Protein AF-A0AA41PUB3-F1 (afdb_monomer_lite)

Foldseek 3Di:
DFQQDAQDPVPQFAAFDEGEDAPVNLCDRQAVHPDPPDDDDDDPPPDPPLRPQLVLQSLLVLVLVLLLCLLLFFFFKKWWAAPSRGNDSHGQHTEMETEDEQVSLQPHALLSLQLVLLSQDQVSSVVLVHRYNYHYAYAQHDDPDPPDPVSVVDVNNVLRVVVVVVVSVVRQFDDDPDDPDDDGHGGYIYMYGPPDTSLVSVVPDDPPCVLCVSDPHDDDDDDDDDDDDDPCVVVVSVVVSNVSSVSSSVSSVVSPVPDPGPPDRDSHSVVSSVVSVVVSCVVVVNDDDDDPDPPPPPDDD

Structure (mmCIF, N/CA/C/O backbone):
data_AF-A0AA41PUB3-F1
#
_entry.id   AF-A0AA41PUB3-F1
#
loop_
_atom_site.group_PDB
_atom_site.id
_atom_site.type_symbol
_atom_site.label_atom_id
_atom_site.label_alt_id
_atom_site.label_comp_id
_atom_site.label_asym_id
_atom_site.label_entity_id
_atom_site.label_seq_id
_atom_site.pdbx_PDB_ins_code
_atom_site.Cartn_x
_atom_site.Cartn_y
_atom_site.Cartn_z
_atom_site.occupancy
_atom_site.B_iso_or_equiv
_atom_site.auth_seq_id
_atom_site.auth_comp_id
_atom_site.auth_asym_id
_atom_site.auth_atom_id
_atom_site.pdbx_PDB_model_num
ATOM 1 N N . MET A 1 1 ? -12.515 -3.316 -20.432 1.00 47.97 1 MET A N 1
ATOM 2 C CA . MET A 1 1 ? -11.191 -3.945 -20.596 1.00 47.97 1 MET A CA 1
ATOM 3 C C . MET A 1 1 ? -10.171 -2.840 -20.450 1.00 47.97 1 MET A C 1
ATOM 5 O O . MET A 1 1 ? -10.192 -1.921 -21.263 1.00 47.97 1 MET A O 1
ATOM 9 N N . THR A 1 2 ? -9.389 -2.858 -19.375 1.00 54.78 2 THR A N 1
ATOM 10 C CA . THR A 1 2 ? -8.371 -1.835 -19.118 1.00 54.78 2 THR A CA 1
ATOM 11 C C . THR A 1 2 ? -7.028 -2.459 -19.448 1.00 54.78 2 THR A C 1
ATOM 13 O O . THR A 1 2 ? -6.542 -3.293 -18.707 1.00 54.78 2 THR A O 1
ATOM 16 N N . HIS A 1 3 ? -6.443 -2.104 -20.588 1.00 80.25 3 HIS A N 1
ATOM 17 C CA . HIS A 1 3 ? -5.160 -2.670 -20.987 1.00 80.25 3 HIS A CA 1
ATOM 18 C C . HIS A 1 3 ? -4.041 -1.955 -20.221 1.00 80.25 3 HIS A C 1
ATOM 20 O O . HIS A 1 3 ? -3.730 -0.800 -20.515 1.00 80.25 3 HIS A O 1
ATOM 26 N N . LEU A 1 4 ? -3.443 -2.631 -19.239 1.00 88.31 4 LEU A N 1
ATOM 27 C CA . LEU A 1 4 ? -2.197 -2.196 -18.607 1.00 88.31 4 LEU A CA 1
ATOM 28 C C . LEU A 1 4 ? -1.132 -2.005 -19.710 1.00 88.31 4 LEU A C 1
ATOM 30 O O . LEU A 1 4 ? -0.923 -2.936 -20.493 1.00 88.31 4 LEU A O 1
ATOM 34 N N . PRO A 1 5 ? -0.521 -0.816 -19.879 1.00 89.56 5 PRO A N 1
ATOM 35 C CA . PRO A 1 5 ? 0.447 -0.614 -20.949 1.00 89.56 5 PRO A CA 1
ATOM 36 C C . PRO A 1 5 ? 1.725 -1.408 -20.685 1.00 89.56 5 PRO A C 1
ATOM 38 O O . PRO A 1 5 ? 2.120 -1.616 -19.538 1.00 89.56 5 PRO A O 1
ATOM 41 N N . TRP A 1 6 ? 2.391 -1.807 -21.765 1.00 87.44 6 TRP A N 1
ATOM 42 C CA . TRP A 1 6 ? 3.731 -2.370 -21.678 1.00 87.44 6 TRP A CA 1
ATOM 43 C C . TRP A 1 6 ? 4.732 -1.294 -21.235 1.00 87.44 6 TRP A C 1
ATOM 45 O O . TRP A 1 6 ? 4.563 -0.124 -21.605 1.00 87.44 6 TRP A O 1
ATOM 55 N N . PRO A 1 7 ? 5.771 -1.660 -20.462 1.00 88.25 7 PRO A N 1
ATOM 56 C CA . PRO A 1 7 ? 6.899 -0.772 -20.226 1.00 88.25 7 PRO A CA 1
ATOM 57 C C . PRO A 1 7 ? 7.502 -0.305 -21.552 1.00 88.25 7 PRO A C 1
ATOM 59 O O . PRO A 1 7 ? 7.624 -1.082 -22.499 1.00 88.25 7 PRO A O 1
ATOM 62 N N . ASP A 1 8 ? 7.867 0.971 -21.617 1.00 86.31 8 ASP A N 1
ATOM 63 C CA . ASP A 1 8 ? 8.547 1.546 -22.771 1.00 86.31 8 ASP A CA 1
ATOM 64 C C . ASP A 1 8 ? 9.873 0.800 -23.020 1.00 86.31 8 ASP A C 1
ATOM 66 O O . ASP A 1 8 ? 10.644 0.625 -22.077 1.00 86.31 8 ASP A O 1
ATOM 70 N N . PRO A 1 9 ? 10.158 0.337 -24.249 1.00 84.50 9 PRO A N 1
ATOM 71 C CA . PRO A 1 9 ? 11.314 -0.519 -24.512 1.00 84.50 9 PRO A CA 1
ATOM 72 C C . PRO A 1 9 ? 12.661 0.194 -24.332 1.00 84.50 9 PRO A C 1
ATOM 74 O O . PRO A 1 9 ? 13.662 -0.472 -24.087 1.00 84.50 9 PRO A O 1
ATOM 77 N N . GLU A 1 10 ? 12.710 1.527 -24.442 1.00 84.94 10 GLU A N 1
ATOM 78 C CA . GLU A 1 10 ? 13.954 2.290 -24.279 1.00 84.94 10 GLU A CA 1
ATOM 79 C C . GLU A 1 10 ? 14.271 2.561 -22.806 1.00 84.94 10 GLU A C 1
ATOM 81 O O . GLU A 1 10 ? 15.400 2.377 -22.351 1.00 84.94 10 GLU A O 1
ATOM 86 N N . SER A 1 11 ? 13.277 3.012 -22.045 1.00 84.94 11 SER A N 1
ATOM 87 C CA . SER A 1 11 ? 13.438 3.379 -20.636 1.00 84.94 11 SER A CA 1
ATOM 88 C C . SER A 1 11 ? 13.173 2.225 -19.669 1.00 84.94 11 SER A C 1
ATOM 90 O O . SER A 1 11 ? 13.591 2.286 -18.512 1.00 84.94 11 SER A O 1
ATOM 92 N N . GLY A 1 12 ? 12.452 1.193 -20.106 1.00 88.06 12 GLY A N 1
ATOM 93 C CA . GLY A 1 12 ? 11.932 0.121 -19.262 1.00 88.06 12 GLY A CA 1
ATOM 94 C C . GLY A 1 12 ? 10.852 0.587 -18.282 1.00 88.06 12 GLY A C 1
ATOM 95 O O . GLY A 1 12 ? 10.524 -0.147 -17.353 1.00 88.06 12 GLY A O 1
ATOM 96 N N . LEU A 1 13 ? 10.314 1.802 -18.418 1.00 90.94 13 LEU A N 1
ATOM 97 C CA . LEU A 1 13 ? 9.362 2.384 -17.469 1.00 90.94 13 LEU A CA 1
ATOM 98 C C . LEU A 1 13 ? 7.945 2.387 -18.038 1.00 90.94 13 LEU A C 1
ATOM 100 O O . LEU A 1 13 ? 7.734 2.560 -19.235 1.00 90.94 13 LEU A O 1
ATOM 104 N N . LEU A 1 14 ? 6.946 2.275 -17.163 1.00 92.75 14 LEU A N 1
ATOM 105 C CA . LEU A 1 14 ? 5.570 2.576 -17.548 1.00 92.75 14 LEU A CA 1
ATOM 106 C C . LEU A 1 14 ? 5.431 4.061 -17.935 1.00 92.75 14 LEU A C 1
ATOM 108 O O . LEU A 1 14 ? 6.028 4.915 -17.262 1.00 92.75 14 LEU A O 1
ATOM 112 N N . PRO A 1 15 ? 4.587 4.401 -18.932 1.00 92.88 15 PRO A N 1
ATOM 113 C CA . PRO A 1 15 ? 4.241 5.787 -19.230 1.00 92.88 15 PRO A CA 1
ATOM 114 C C . PRO A 1 15 ? 3.732 6.517 -17.977 1.00 92.88 15 PRO A C 1
ATOM 116 O O . PRO A 1 15 ? 3.023 5.895 -17.179 1.00 92.88 15 PRO A O 1
ATOM 119 N N . PRO A 1 16 ? 4.040 7.814 -17.783 1.00 93.38 16 PRO A N 1
ATOM 120 C CA . PRO A 1 16 ? 3.597 8.560 -16.608 1.00 93.38 16 PRO A CA 1
ATOM 121 C C . PRO A 1 16 ? 2.090 8.450 -16.363 1.00 93.38 16 PRO A C 1
ATOM 123 O O . PRO A 1 16 ? 1.287 8.664 -17.271 1.00 93.38 16 PRO A O 1
ATOM 126 N N . GLY A 1 17 ? 1.713 8.150 -15.120 1.00 93.94 17 GLY A N 1
ATOM 127 C CA . GLY A 1 17 ? 0.318 8.044 -14.701 1.00 93.94 17 GLY A CA 1
ATOM 128 C C . GLY A 1 17 ? 0.037 6.837 -13.812 1.00 93.94 17 GLY A C 1
ATOM 129 O O . GLY A 1 17 ? 0.915 6.037 -13.497 1.00 93.94 17 GLY A O 1
ATOM 130 N N . ARG A 1 18 ? -1.221 6.718 -13.397 1.00 95.75 18 ARG A N 1
ATOM 131 C CA . ARG A 1 18 ? -1.717 5.586 -12.619 1.00 95.75 18 ARG A CA 1
ATOM 132 C C . ARG A 1 18 ? -2.500 4.655 -13.535 1.00 95.75 18 ARG A C 1
ATOM 134 O O . ARG A 1 18 ? -3.536 5.055 -14.063 1.00 95.75 18 ARG A O 1
ATOM 141 N N . HIS A 1 19 ? -2.026 3.425 -13.696 1.00 95.69 19 HIS A N 1
ATOM 142 C CA . HIS A 1 19 ? -2.621 2.449 -14.607 1.00 95.69 19 HIS A CA 1
ATOM 143 C C . HIS A 1 19 ? -3.460 1.448 -13.827 1.00 95.69 19 HIS A C 1
ATOM 145 O O . HIS A 1 19 ? -2.923 0.667 -13.049 1.00 95.69 19 HIS A O 1
ATOM 151 N N . THR A 1 20 ? -4.781 1.480 -14.002 1.00 95.06 20 THR A N 1
ATOM 152 C CA . THR A 1 20 ? -5.649 0.478 -13.377 1.00 95.06 20 THR A CA 1
ATOM 153 C C . THR A 1 20 ? -5.458 -0.883 -14.049 1.00 95.06 20 THR A C 1
ATOM 155 O O . THR A 1 20 ? -5.491 -0.957 -15.274 1.00 95.06 20 THR A O 1
ATOM 158 N N . ALA A 1 21 ? -5.328 -1.947 -13.260 1.00 93.00 21 ALA A N 1
ATOM 159 C CA . ALA A 1 21 ? -5.261 -3.326 -13.738 1.00 93.00 21 ALA A CA 1
ATOM 160 C C . ALA A 1 21 ? -5.932 -4.294 -12.750 1.00 93.00 21 ALA A C 1
ATOM 162 O O . ALA A 1 21 ? -6.125 -3.978 -11.576 1.00 93.00 21 ALA A O 1
ATOM 163 N N . SER A 1 22 ? -6.275 -5.485 -13.218 1.00 90.31 22 SER A N 1
ATOM 164 C CA . SER A 1 22 ? -6.569 -6.647 -12.377 1.00 90.31 22 SER A CA 1
ATOM 165 C C . SER A 1 22 ? -5.280 -7.350 -11.929 1.00 90.31 22 SER A C 1
ATOM 167 O O . SER A 1 22 ? -4.208 -7.141 -12.501 1.00 90.31 22 SER A O 1
ATOM 169 N N . LEU A 1 23 ? -5.383 -8.237 -10.930 1.00 90.38 23 LEU A N 1
ATOM 170 C CA . LEU A 1 23 ? -4.275 -9.122 -10.539 1.00 90.38 23 LEU A CA 1
ATOM 171 C C . LEU A 1 23 ? -3.785 -9.973 -11.719 1.00 90.38 23 LEU A C 1
ATOM 173 O O . LEU A 1 23 ? -2.582 -10.102 -11.923 1.00 90.38 23 LEU A O 1
ATOM 177 N N . ALA A 1 24 ? -4.712 -10.505 -12.518 1.00 88.19 24 ALA A N 1
ATOM 178 C CA . ALA A 1 24 ? -4.388 -11.325 -13.681 1.00 88.19 24 ALA A CA 1
ATOM 179 C C . ALA A 1 24 ? -3.624 -10.532 -14.753 1.00 88.19 24 ALA A C 1
ATOM 181 O O . ALA A 1 24 ? -2.632 -11.024 -15.283 1.00 88.19 24 ALA A O 1
ATOM 182 N N . GLU A 1 25 ? -4.039 -9.293 -15.041 1.00 89.31 25 GLU A N 1
ATOM 183 C CA . GLU A 1 25 ? -3.329 -8.413 -15.982 1.00 89.31 25 GLU A CA 1
ATOM 184 C C . GLU A 1 25 ? -1.932 -8.046 -15.464 1.00 89.31 25 GLU A C 1
ATOM 186 O O . GLU A 1 25 ? -0.966 -8.096 -16.223 1.00 89.31 25 GLU A O 1
ATOM 191 N N . MET A 1 26 ? -1.803 -7.737 -14.169 1.00 91.06 26 MET A N 1
ATOM 192 C CA . MET A 1 26 ? -0.511 -7.460 -13.536 1.00 91.06 26 MET A CA 1
ATOM 193 C C . MET A 1 26 ? 0.439 -8.663 -13.649 1.00 91.06 26 MET A C 1
ATOM 195 O O . MET A 1 26 ? 1.587 -8.502 -14.065 1.00 91.06 26 MET A O 1
ATOM 199 N N . HIS A 1 27 ? -0.044 -9.868 -13.332 1.00 91.06 27 HIS A N 1
ATOM 200 C CA . HIS A 1 27 ? 0.734 -11.101 -13.447 1.00 91.06 27 HIS A CA 1
ATOM 201 C C . HIS A 1 27 ? 1.134 -11.386 -14.898 1.00 91.06 27 HIS A C 1
ATOM 203 O O . HIS A 1 27 ? 2.295 -11.679 -15.179 1.00 91.06 27 HIS A O 1
ATOM 209 N N . ALA A 1 28 ? 0.193 -11.267 -15.838 1.00 87.81 28 ALA A N 1
ATOM 210 C CA . ALA A 1 28 ? 0.456 -11.509 -17.253 1.00 87.81 28 ALA A CA 1
ATOM 211 C C . ALA A 1 28 ? 1.560 -10.590 -17.802 1.00 87.81 28 ALA A C 1
ATOM 213 O O . ALA A 1 28 ? 2.436 -11.055 -18.525 1.00 87.81 28 ALA A O 1
ATOM 214 N N . VAL A 1 29 ? 1.550 -9.306 -17.431 1.00 88.44 29 VAL A N 1
ATOM 215 C CA . VAL A 1 29 ? 2.524 -8.324 -17.935 1.00 88.44 29 VAL A CA 1
ATOM 216 C C . VAL A 1 29 ? 3.883 -8.444 -17.244 1.00 88.44 29 VAL A C 1
ATOM 218 O O . VAL A 1 29 ? 4.908 -8.401 -17.920 1.00 88.44 29 VAL A O 1
ATOM 221 N N . PHE A 1 30 ? 3.914 -8.588 -15.916 1.00 90.25 30 PHE A N 1
ATOM 222 C CA . PHE A 1 30 ? 5.148 -8.428 -15.135 1.00 90.25 30 PHE A CA 1
ATOM 223 C C . PHE A 1 30 ? 5.737 -9.712 -14.556 1.00 90.25 30 PHE A C 1
ATOM 225 O O . PHE A 1 30 ? 6.841 -9.653 -14.016 1.00 90.25 30 PHE A O 1
ATOM 232 N N . VAL A 1 31 ? 5.028 -10.840 -14.635 1.00 89.75 31 VAL A N 1
ATOM 233 C CA . VAL A 1 31 ? 5.473 -12.124 -14.066 1.00 89.75 31 VAL A CA 1
ATOM 234 C C . VAL A 1 31 ? 5.572 -13.186 -15.155 1.00 89.75 31 VAL A C 1
ATOM 236 O O . VAL A 1 31 ? 6.657 -13.694 -15.417 1.00 89.75 31 VAL A O 1
ATOM 239 N N . ALA A 1 32 ? 4.470 -13.462 -15.857 1.00 85.69 32 ALA A N 1
ATOM 240 C CA . ALA A 1 32 ? 4.457 -14.446 -16.940 1.00 85.69 32 ALA A CA 1
ATOM 241 C C . ALA A 1 32 ? 5.283 -13.990 -18.161 1.00 85.69 32 ALA A C 1
ATOM 243 O O . ALA A 1 32 ? 5.847 -14.825 -18.879 1.00 85.69 32 ALA A O 1
ATOM 244 N N . GLY A 1 33 ? 5.359 -12.670 -18.371 1.00 70.94 33 GLY A N 1
ATOM 245 C CA . GLY A 1 33 ? 5.932 -12.048 -19.560 1.00 70.94 33 GLY A CA 1
ATOM 246 C C . GLY A 1 33 ? 5.037 -12.226 -20.794 1.00 70.94 33 GLY A C 1
ATOM 247 O O . GLY A 1 33 ? 3.994 -12.884 -20.724 1.00 70.94 33 GLY A O 1
ATOM 248 N N . PRO A 1 34 ? 5.414 -11.646 -21.949 1.00 60.12 34 PRO A N 1
ATOM 249 C CA . PRO A 1 34 ? 4.720 -11.928 -23.194 1.00 60.12 34 PRO A CA 1
ATOM 250 C C . PRO A 1 34 ? 4.799 -13.435 -23.442 1.00 60.12 34 PRO A C 1
ATOM 252 O O . PRO A 1 34 ? 5.873 -14.008 -23.602 1.00 60.12 34 PRO A O 1
ATOM 255 N N . SER A 1 35 ? 3.644 -14.095 -23.419 1.00 49.22 35 SER A N 1
ATOM 256 C CA . SER A 1 35 ? 3.542 -15.450 -23.940 1.00 49.22 35 SER A CA 1
ATOM 257 C C . SER A 1 35 ? 3.844 -15.337 -25.428 1.00 49.22 35 SER A C 1
ATOM 259 O O . SER A 1 35 ? 3.204 -14.540 -26.112 1.00 49.22 35 SER A O 1
ATOM 261 N N . ASP A 1 36 ? 4.818 -16.095 -25.927 1.00 45.72 36 ASP A N 1
ATOM 262 C CA . ASP A 1 36 ? 5.208 -16.161 -27.343 1.00 45.72 36 ASP A CA 1
ATOM 263 C C . ASP A 1 36 ? 4.095 -16.769 -28.230 1.00 45.72 36 ASP A C 1
ATOM 265 O O . ASP A 1 36 ? 4.302 -17.688 -29.021 1.00 45.72 36 ASP A O 1
ATOM 269 N N . ALA A 1 37 ? 2.866 -16.277 -28.109 1.00 39.75 37 ALA A N 1
ATOM 270 C CA . ALA A 1 37 ? 1.732 -16.634 -28.930 1.00 39.75 37 ALA A CA 1
ATOM 271 C C . ALA A 1 37 ? 1.713 -15.731 -30.172 1.00 39.75 37 ALA A C 1
ATOM 273 O O . ALA A 1 37 ? 0.867 -14.849 -30.295 1.00 39.75 37 ALA A O 1
ATOM 274 N N . GLY A 1 38 ? 2.639 -15.957 -31.113 1.00 39.31 38 GLY A N 1
ATOM 275 C CA . GLY A 1 38 ? 2.369 -15.578 -32.507 1.00 39.31 38 GLY A CA 1
ATOM 276 C C . GLY A 1 38 ? 3.502 -15.094 -33.407 1.00 39.31 38 GLY A C 1
ATOM 277 O O . GLY A 1 38 ? 3.224 -14.866 -34.581 1.00 39.31 38 GLY A O 1
ATOM 278 N N . THR A 1 39 ? 4.751 -14.959 -32.962 1.00 38.75 39 THR A N 1
ATOM 279 C CA . THR A 1 39 ? 5.837 -14.531 -33.865 1.00 38.75 39 THR A CA 1
ATOM 280 C C . THR A 1 39 ? 6.920 -15.587 -33.970 1.00 38.75 39 THR A C 1
ATOM 282 O O . THR A 1 39 ? 7.856 -15.649 -33.179 1.00 38.75 39 THR A O 1
ATOM 285 N N . GLY A 1 40 ? 6.783 -16.431 -34.993 1.00 42.12 40 GLY A N 1
ATOM 286 C CA . GLY A 1 40 ? 7.915 -17.173 -35.522 1.00 42.12 40 GLY A CA 1
ATOM 287 C C . GLY A 1 40 ? 8.997 -16.207 -36.015 1.00 42.12 40 GLY A C 1
ATOM 288 O O . GLY A 1 40 ? 8.688 -15.185 -36.621 1.00 42.12 40 GLY A O 1
ATOM 289 N N . ALA A 1 41 ? 10.248 -16.606 -35.789 1.00 38.66 41 ALA A N 1
ATOM 290 C CA . ALA A 1 41 ? 11.490 -15.990 -36.254 1.00 38.66 41 ALA A CA 1
ATOM 291 C C . ALA A 1 41 ? 12.000 -14.761 -35.472 1.00 38.66 41 ALA A C 1
ATOM 293 O O . ALA A 1 41 ? 11.732 -13.615 -35.810 1.00 38.66 41 ALA A O 1
ATOM 294 N N . GLY A 1 42 ? 12.907 -15.048 -34.533 1.00 41.72 42 GLY A N 1
ATOM 295 C CA . GLY A 1 42 ? 14.257 -14.484 -34.592 1.00 41.72 42 GLY A CA 1
ATOM 296 C C . GLY A 1 42 ? 14.468 -13.103 -33.981 1.00 41.72 42 GLY A C 1
ATOM 297 O O . GLY A 1 42 ? 14.633 -12.126 -34.700 1.00 41.72 42 GLY A O 1
ATOM 298 N N . SER A 1 43 ? 14.651 -13.067 -32.667 1.00 38.69 43 SER A N 1
ATOM 299 C CA . SER A 1 43 ? 15.691 -12.243 -32.048 1.00 38.69 43 SER A CA 1
ATOM 300 C C . SER A 1 43 ? 16.028 -12.846 -30.696 1.00 38.69 43 SER A C 1
ATOM 302 O O . SER A 1 43 ? 15.127 -13.302 -29.996 1.00 38.69 43 SER A O 1
ATOM 304 N N . ASP A 1 44 ? 17.311 -12.872 -30.368 1.00 41.03 44 ASP A N 1
ATOM 305 C CA . ASP A 1 44 ? 17.906 -13.448 -29.168 1.00 41.03 44 ASP A CA 1
ATOM 306 C C . ASP A 1 44 ? 17.325 -12.840 -27.879 1.00 41.03 44 ASP A C 1
ATOM 308 O O . ASP A 1 44 ? 17.914 -11.952 -27.263 1.00 41.03 44 ASP A O 1
ATOM 312 N N . ALA A 1 45 ? 16.150 -13.326 -27.471 1.00 45.00 45 ALA A N 1
ATOM 313 C CA . ALA A 1 45 ? 15.582 -13.097 -26.155 1.00 45.00 45 ALA A CA 1
ATOM 314 C C . ALA A 1 45 ? 16.513 -13.772 -25.151 1.00 45.00 45 ALA A C 1
ATOM 316 O O . ALA A 1 45 ? 16.489 -14.989 -24.942 1.00 45.00 45 ALA A O 1
ATOM 317 N N . ALA A 1 46 ? 17.412 -12.956 -24.616 1.00 41.94 46 ALA A N 1
ATOM 318 C CA . ALA A 1 46 ? 18.322 -13.298 -23.558 1.00 41.94 46 ALA A CA 1
ATOM 319 C C . ALA A 1 46 ? 17.567 -14.033 -22.440 1.00 41.94 46 ALA A C 1
ATOM 321 O O . ALA A 1 46 ? 16.716 -13.481 -21.756 1.00 41.94 46 ALA A O 1
ATOM 322 N N . SER A 1 47 ? 17.934 -15.309 -22.312 1.00 41.78 47 SER A N 1
ATOM 323 C CA . SER A 1 47 ? 17.938 -16.135 -21.106 1.00 41.78 47 SER A CA 1
ATOM 324 C C . SER A 1 47 ? 16.636 -16.262 -20.314 1.00 41.78 47 SER A C 1
ATOM 326 O O . SER A 1 47 ? 16.285 -15.423 -19.493 1.00 41.78 47 SER A O 1
ATOM 328 N N . GLY A 1 48 ? 16.025 -17.447 -20.417 1.00 41.84 48 GLY A N 1
ATOM 329 C CA . GLY A 1 48 ? 14.985 -17.960 -19.519 1.00 41.84 48 GLY A CA 1
ATOM 330 C C . GLY A 1 48 ? 15.458 -18.226 -18.081 1.00 41.84 48 GLY A C 1
ATOM 331 O O . GLY A 1 48 ? 15.245 -19.320 -17.569 1.00 41.84 48 GLY A O 1
ATOM 332 N N . ALA A 1 49 ? 16.079 -17.233 -17.444 1.00 46.56 49 ALA A N 1
ATOM 333 C CA . ALA A 1 49 ? 16.506 -17.222 -16.047 1.00 46.56 49 ALA A CA 1
ATOM 334 C C . ALA A 1 49 ? 15.844 -16.095 -15.221 1.00 46.56 49 ALA A C 1
ATOM 336 O O . ALA A 1 49 ? 16.036 -16.057 -14.012 1.00 46.56 49 ALA A O 1
ATOM 337 N N . GLU A 1 50 ? 15.036 -15.217 -15.836 1.00 53.25 50 GLU A N 1
ATOM 338 C CA . GLU A 1 50 ? 14.403 -14.057 -15.163 1.00 53.25 50 GLU A CA 1
ATOM 339 C C . GLU A 1 50 ? 12.996 -14.337 -14.589 1.00 53.25 50 GLU A C 1
ATOM 341 O O . GLU A 1 50 ? 12.486 -13.570 -13.772 1.00 53.25 50 GLU A O 1
ATOM 346 N N . ARG A 1 51 ? 12.370 -15.464 -14.961 1.00 58.25 51 ARG A N 1
ATOM 347 C CA . ARG A 1 51 ? 11.069 -15.900 -14.416 1.00 58.25 51 ARG A CA 1
ATOM 348 C C . ARG A 1 51 ? 11.062 -16.297 -12.925 1.00 58.25 51 ARG A C 1
ATOM 350 O O . ARG A 1 51 ? 10.125 -15.872 -12.254 1.00 58.25 51 ARG A O 1
ATOM 357 N N . PRO A 1 52 ? 12.064 -17.004 -12.353 1.00 77.31 52 PRO A N 1
ATOM 358 C CA . PRO A 1 52 ? 11.959 -17.477 -10.973 1.00 77.31 52 PRO A CA 1
ATOM 359 C C . PRO A 1 52 ? 11.885 -16.329 -9.961 1.00 77.31 52 PRO A C 1
ATOM 361 O O . PRO A 1 52 ? 11.055 -16.374 -9.066 1.00 77.31 52 PRO A O 1
ATOM 364 N N . VAL A 1 53 ? 12.657 -15.247 -10.127 1.00 89.12 53 VAL A N 1
ATOM 365 C CA . VAL A 1 53 ? 12.650 -14.148 -9.141 1.00 89.12 53 VAL A CA 1
ATOM 366 C C . VAL A 1 53 ? 11.315 -13.400 -9.127 1.00 89.12 53 VAL A C 1
ATOM 368 O O . VAL A 1 53 ? 10.801 -13.086 -8.057 1.00 89.12 53 VAL A O 1
ATOM 371 N N . ARG A 1 54 ? 10.726 -13.107 -10.293 1.00 91.06 54 ARG A N 1
ATOM 372 C CA . ARG A 1 54 ? 9.436 -12.397 -10.368 1.00 91.06 54 ARG A CA 1
ATOM 373 C C . ARG A 1 54 ? 8.279 -13.264 -9.887 1.00 91.06 54 ARG A C 1
ATOM 375 O O . ARG A 1 54 ? 7.397 -12.735 -9.217 1.00 91.06 54 ARG A O 1
ATOM 382 N N . GLU A 1 55 ? 8.305 -14.560 -10.188 1.00 91.56 55 GLU A N 1
ATOM 383 C CA . GLU A 1 55 ? 7.347 -15.539 -9.661 1.00 91.56 55 GLU A CA 1
ATOM 384 C C . GLU A 1 55 ? 7.464 -15.659 -8.133 1.00 91.56 55 GLU A C 1
ATOM 386 O O . GLU A 1 55 ? 6.468 -15.523 -7.429 1.00 91.56 55 GLU A O 1
ATOM 391 N N . GLU A 1 56 ? 8.679 -15.783 -7.592 1.00 92.25 56 GLU A N 1
ATOM 392 C CA . GLU A 1 56 ? 8.906 -15.816 -6.142 1.00 92.25 56 GLU A CA 1
ATOM 393 C C . GLU A 1 56 ? 8.429 -14.532 -5.447 1.00 92.25 56 GLU A C 1
ATOM 395 O O . GLU A 1 56 ? 7.745 -14.593 -4.425 1.00 92.25 56 GLU A O 1
ATOM 400 N N . LEU A 1 57 ? 8.768 -13.361 -5.998 1.00 94.75 57 LEU A N 1
ATOM 401 C CA . LEU A 1 57 ? 8.319 -12.068 -5.473 1.00 94.75 57 LEU A CA 1
ATOM 402 C C . LEU A 1 57 ? 6.798 -11.924 -5.546 1.00 94.75 57 LEU A C 1
ATOM 404 O O . LEU A 1 57 ? 6.184 -11.375 -4.629 1.00 94.75 57 LEU A O 1
ATOM 408 N N . TRP A 1 58 ? 6.183 -12.427 -6.617 1.00 94.50 58 TRP A N 1
ATOM 409 C CA . TRP A 1 58 ? 4.735 -12.467 -6.755 1.00 94.50 58 TRP A CA 1
ATOM 410 C C . TRP A 1 58 ? 4.100 -13.335 -5.667 1.00 94.50 58 TRP A C 1
ATOM 412 O O . TRP A 1 58 ? 3.162 -12.890 -5.007 1.00 94.50 58 TRP A O 1
ATOM 422 N N . ASP A 1 59 ? 4.642 -14.522 -5.403 1.00 92.25 59 ASP A N 1
ATOM 423 C CA . ASP A 1 59 ? 4.151 -15.427 -4.361 1.00 92.25 59 ASP A CA 1
ATOM 424 C C . ASP A 1 59 ? 4.385 -14.890 -2.942 1.00 92.25 59 ASP A C 1
ATOM 426 O O . ASP A 1 59 ? 3.534 -15.033 -2.057 1.00 92.25 59 ASP A O 1
ATOM 430 N N . GLU A 1 60 ? 5.524 -14.242 -2.694 1.00 94.56 60 GLU A N 1
ATOM 431 C CA . GLU A 1 60 ? 5.790 -13.495 -1.460 1.00 94.56 60 GLU A CA 1
ATOM 432 C C . GLU A 1 60 ? 4.768 -12.374 -1.255 1.00 94.56 60 GLU A C 1
ATOM 434 O O . GLU A 1 60 ? 4.174 -12.269 -0.179 1.00 94.56 60 GLU A O 1
ATOM 439 N N . TRP A 1 61 ? 4.491 -11.578 -2.288 1.00 96.06 61 TRP A N 1
ATOM 440 C CA . TRP A 1 61 ? 3.515 -10.498 -2.202 1.00 96.06 61 TRP A CA 1
ATOM 441 C C . TRP A 1 61 ? 2.070 -11.002 -2.071 1.00 96.06 61 TRP A C 1
ATOM 443 O O . TRP A 1 61 ? 1.305 -10.435 -1.288 1.00 96.06 61 TRP A O 1
ATOM 453 N N . GLN A 1 62 ? 1.692 -12.090 -2.750 1.00 92.75 62 GLN A N 1
ATOM 454 C CA . GLN A 1 62 ? 0.375 -12.717 -2.589 1.00 92.75 62 GLN A CA 1
ATOM 455 C C . GLN A 1 62 ? 0.161 -13.248 -1.164 1.00 92.75 62 GLN A C 1
ATOM 457 O O . GLN A 1 62 ? -0.926 -13.107 -0.599 1.00 92.75 62 GLN A O 1
ATOM 462 N N . ARG A 1 63 ? 1.198 -13.813 -0.535 1.00 89.75 63 ARG A N 1
ATOM 463 C CA . ARG A 1 63 ? 1.151 -14.150 0.896 1.00 89.75 63 ARG A CA 1
ATOM 464 C C . ARG A 1 63 ? 0.997 -12.896 1.749 1.00 89.75 63 ARG A C 1
ATOM 466 O O . ARG A 1 63 ? 0.122 -12.844 2.610 1.00 89.75 63 ARG A O 1
ATOM 473 N N . HIS A 1 64 ? 1.792 -11.870 1.470 1.00 95.44 64 HIS A N 1
ATOM 474 C CA . HIS A 1 64 ? 1.777 -10.622 2.220 1.00 95.44 64 HIS A CA 1
ATOM 475 C C . HIS A 1 64 ? 0.409 -9.917 2.192 1.00 95.44 64 HIS A C 1
ATOM 477 O O . HIS A 1 64 ? -0.127 -9.554 3.239 1.00 95.44 64 HIS A O 1
ATOM 483 N N . ILE A 1 65 ? -0.213 -9.768 1.016 1.00 93.69 65 ILE A N 1
ATOM 484 C CA . ILE A 1 65 ? -1.533 -9.129 0.895 1.00 93.69 65 ILE A CA 1
ATOM 485 C C . ILE A 1 65 ? -2.623 -9.909 1.644 1.00 93.69 65 ILE A C 1
ATOM 487 O O . ILE A 1 65 ? -3.510 -9.284 2.225 1.00 93.69 65 ILE A O 1
ATOM 491 N N . ARG A 1 66 ? -2.535 -11.246 1.711 1.00 88.25 66 ARG A N 1
ATOM 492 C CA . ARG A 1 66 ? -3.443 -12.080 2.519 1.00 88.25 66 ARG A CA 1
ATOM 493 C C . ARG A 1 66 ? -3.262 -11.847 4.011 1.00 88.25 66 ARG A C 1
ATOM 495 O O . ARG A 1 66 ? -4.261 -11.699 4.710 1.00 88.25 66 ARG A O 1
ATOM 502 N N . LEU A 1 67 ? -2.017 -11.759 4.490 1.00 91.25 67 LEU A N 1
ATOM 503 C CA . LEU A 1 67 ? -1.727 -11.427 5.890 1.00 91.25 67 LEU A CA 1
ATOM 504 C C . LEU A 1 67 ? -2.338 -10.073 6.266 1.00 91.25 67 LEU A C 1
ATOM 506 O O . LEU A 1 67 ? -3.060 -9.972 7.257 1.00 91.25 67 LEU A O 1
ATOM 510 N N . VAL A 1 68 ? -2.117 -9.053 5.430 1.00 93.81 68 VAL A N 1
ATOM 511 C CA . VAL A 1 68 ? -2.698 -7.720 5.631 1.00 93.81 68 VAL A CA 1
ATOM 512 C C . VAL A 1 68 ? -4.224 -7.793 5.626 1.00 93.81 68 VAL A C 1
ATOM 514 O O . VAL A 1 68 ? -4.854 -7.309 6.564 1.00 93.81 68 VAL A O 1
ATOM 517 N N . ALA A 1 69 ? -4.831 -8.422 4.615 1.00 91.19 69 ALA A N 1
ATOM 518 C CA . ALA A 1 69 ? -6.283 -8.511 4.482 1.00 91.19 69 ALA A CA 1
ATOM 519 C C . ALA A 1 69 ? -6.945 -9.255 5.656 1.00 91.19 69 ALA A C 1
ATOM 521 O O . ALA A 1 69 ? -7.972 -8.791 6.155 1.00 91.19 69 ALA A O 1
ATOM 522 N N . ALA A 1 70 ? -6.349 -10.352 6.134 1.00 87.25 70 ALA A N 1
ATOM 523 C CA . ALA A 1 70 ? -6.848 -11.130 7.271 1.00 87.25 70 ALA A CA 1
ATOM 524 C C . ALA A 1 70 ? -6.799 -10.334 8.583 1.00 87.25 70 ALA A C 1
ATOM 526 O O . ALA A 1 70 ? -7.704 -10.432 9.425 1.00 87.25 70 ALA A O 1
ATOM 527 N N . GLU A 1 71 ? -5.754 -9.522 8.750 1.00 90.00 71 GLU A N 1
ATOM 528 C CA . GLU A 1 71 ? -5.557 -8.710 9.945 1.00 90.00 71 GLU A CA 1
ATOM 529 C C . GLU A 1 71 ? -6.533 -7.530 9.998 1.00 90.00 71 GLU A C 1
ATOM 531 O O . GLU A 1 71 ? -7.192 -7.310 11.017 1.00 90.00 71 GLU A O 1
ATOM 536 N N . ILE A 1 72 ? -6.678 -6.786 8.896 1.00 90.25 72 ILE A N 1
ATOM 537 C CA . ILE A 1 72 ? -7.451 -5.531 8.885 1.00 90.25 72 ILE A CA 1
ATOM 538 C C . ILE A 1 72 ? -8.895 -5.694 8.397 1.00 90.25 72 ILE A C 1
ATOM 540 O O . ILE A 1 72 ? -9.691 -4.763 8.511 1.00 90.25 72 ILE A O 1
ATOM 544 N N . GLY A 1 73 ? -9.245 -6.862 7.855 1.00 87.62 73 GLY A N 1
ATOM 545 C CA . GLY A 1 73 ? -10.588 -7.183 7.367 1.00 87.62 73 GLY A CA 1
ATOM 546 C C . GLY A 1 73 ? -10.918 -6.638 5.973 1.00 87.62 73 GLY A C 1
ATOM 547 O O . GLY A 1 73 ? -12.082 -6.654 5.582 1.00 87.62 73 GLY A O 1
ATOM 548 N N . GLY A 1 74 ? -9.931 -6.137 5.225 1.00 88.50 74 GLY A N 1
ATOM 549 C CA . GLY A 1 74 ? -10.109 -5.777 3.817 1.00 88.50 74 GLY A CA 1
ATOM 550 C C . GLY A 1 74 ? -9.208 -4.653 3.314 1.00 88.50 74 GLY A C 1
ATOM 551 O O . GLY A 1 74 ? -8.851 -3.726 4.041 1.00 88.50 74 GLY A O 1
ATOM 552 N N . ILE A 1 75 ? -8.893 -4.724 2.024 1.00 92.81 75 ILE A N 1
ATOM 553 C CA . ILE A 1 75 ? -8.108 -3.745 1.266 1.00 92.81 75 ILE A CA 1
ATOM 554 C C . ILE A 1 75 ? -8.981 -3.306 0.092 1.00 92.81 75 ILE A C 1
ATOM 556 O O . ILE A 1 75 ? -9.571 -4.155 -0.566 1.00 92.81 75 ILE A O 1
ATOM 560 N N . SER A 1 76 ? -9.097 -2.004 -0.171 1.00 92.81 76 SER A N 1
ATOM 561 C CA . SER A 1 76 ? -9.929 -1.517 -1.281 1.00 92.81 76 SER A CA 1
ATOM 562 C C . SER A 1 76 ? -9.146 -1.439 -2.588 1.00 92.81 76 SER A C 1
ATOM 564 O O . SER A 1 76 ? -9.654 -1.780 -3.658 1.00 92.81 76 SER A O 1
ATOM 566 N N . ARG A 1 77 ? -7.898 -0.967 -2.517 1.00 94.69 77 ARG A N 1
ATOM 567 C CA . ARG A 1 77 ? -6.996 -0.857 -3.665 1.00 94.69 77 ARG A CA 1
ATOM 568 C C . ARG A 1 77 ? -5.562 -1.123 -3.256 1.00 94.69 77 ARG A C 1
ATOM 570 O O . ARG A 1 77 ? -5.180 -0.923 -2.105 1.00 94.69 77 ARG A O 1
ATOM 577 N N . VAL A 1 78 ? -4.757 -1.497 -4.236 1.00 96.88 78 VAL A N 1
ATOM 578 C CA . VAL A 1 78 ? -3.319 -1.665 -4.075 1.00 96.88 78 VAL A CA 1
ATOM 579 C C . VAL A 1 78 ? -2.601 -0.840 -5.122 1.00 96.88 78 VAL A C 1
ATOM 581 O O . VAL A 1 78 ? -2.943 -0.912 -6.297 1.00 96.88 78 VAL A O 1
ATOM 584 N N . TRP A 1 79 ? -1.617 -0.050 -4.714 1.00 97.88 79 TRP A N 1
ATOM 585 C CA . TRP A 1 79 ? -0.680 0.574 -5.643 1.00 97.88 79 TRP A CA 1
ATOM 586 C C . TRP A 1 79 ? 0.624 -0.200 -5.622 1.00 97.88 79 TRP A C 1
ATOM 588 O O . TRP A 1 79 ? 1.166 -0.422 -4.545 1.00 97.88 79 TRP A O 1
ATOM 598 N N . ILE A 1 80 ? 1.121 -0.595 -6.787 1.00 97.06 80 ILE A N 1
ATOM 599 C CA . ILE A 1 80 ? 2.402 -1.285 -6.935 1.00 97.06 80 ILE A CA 1
ATOM 600 C C . ILE A 1 80 ? 3.291 -0.421 -7.813 1.00 97.06 80 ILE A C 1
ATOM 602 O O . ILE A 1 80 ? 2.852 0.057 -8.863 1.00 97.06 80 ILE A O 1
ATOM 606 N N . GLY A 1 81 ? 4.522 -0.205 -7.368 1.00 93.50 81 GLY A N 1
ATOM 607 C CA . GLY A 1 81 ? 5.513 0.586 -8.078 1.00 93.50 81 GLY A CA 1
ATOM 608 C C . GLY A 1 81 ? 6.872 -0.099 -8.104 1.00 93.50 81 GLY A C 1
ATOM 609 O O . GLY A 1 81 ? 6.973 -1.323 -8.166 1.00 93.50 81 GLY A O 1
ATOM 610 N N . GLY A 1 82 ? 7.927 0.713 -8.094 1.00 91.19 82 GLY A N 1
ATOM 611 C CA . GLY A 1 82 ? 9.285 0.199 -7.957 1.00 91.19 82 GLY A CA 1
ATOM 612 C C . GLY A 1 82 ? 9.799 -0.592 -9.150 1.00 91.19 82 GLY A C 1
ATOM 613 O O . GLY A 1 82 ? 9.221 -0.568 -10.235 1.00 91.19 82 GLY A O 1
ATOM 614 N N . SER A 1 83 ? 10.902 -1.303 -8.923 1.00 91.50 83 SER A N 1
ATOM 615 C CA . SER A 1 83 ? 11.557 -2.140 -9.941 1.00 91.50 83 SER A CA 1
ATOM 616 C C . SER A 1 83 ? 10.684 -3.303 -10.430 1.00 91.50 83 SER A C 1
ATOM 618 O O . SER A 1 83 ? 10.844 -3.771 -11.555 1.00 91.50 83 SER A O 1
ATOM 620 N N . PHE A 1 84 ? 9.707 -3.735 -9.627 1.00 93.94 84 PHE A N 1
ATOM 621 C CA . PHE A 1 84 ? 8.789 -4.808 -9.998 1.00 93.94 84 PHE A CA 1
ATOM 622 C C . PHE A 1 84 ? 7.897 -4.441 -11.197 1.00 93.94 84 PHE A C 1
ATOM 624 O O . PHE A 1 84 ? 7.608 -5.287 -12.040 1.00 93.94 84 PHE A O 1
ATOM 631 N N . THR A 1 85 ? 7.518 -3.163 -11.312 1.00 92.88 85 THR A N 1
ATOM 632 C CA . THR A 1 85 ? 6.659 -2.625 -12.392 1.00 92.88 85 THR A CA 1
ATOM 633 C C . THR A 1 85 ? 7.443 -2.020 -13.562 1.00 92.88 85 THR A C 1
ATOM 635 O O . THR A 1 85 ? 6.897 -1.257 -14.361 1.00 92.88 85 THR A O 1
ATOM 638 N N . THR A 1 86 ? 8.733 -2.333 -13.677 1.00 90.19 86 THR A N 1
ATOM 639 C CA . THR A 1 86 ? 9.590 -1.903 -14.790 1.00 90.19 86 THR A CA 1
ATOM 640 C C . THR A 1 86 ? 10.102 -3.110 -15.572 1.00 90.19 86 THR A C 1
ATOM 642 O O . THR A 1 86 ? 9.991 -4.249 -15.122 1.00 90.19 86 THR A O 1
ATOM 645 N N . GLY A 1 87 ? 10.722 -2.860 -16.726 1.00 86.00 87 GLY A N 1
ATOM 646 C CA . GLY A 1 87 ? 11.482 -3.848 -17.497 1.00 86.00 87 GLY A CA 1
ATOM 647 C C . GLY A 1 87 ? 12.839 -4.211 -16.878 1.00 86.00 87 GLY A C 1
ATOM 648 O O . GLY A 1 87 ? 13.734 -4.630 -17.600 1.00 86.00 87 GLY A O 1
ATOM 649 N N . ALA A 1 88 ? 13.037 -3.996 -15.570 1.00 85.50 88 ALA A N 1
ATOM 650 C CA . ALA A 1 88 ? 14.258 -4.428 -14.895 1.00 85.50 88 ALA A CA 1
ATOM 651 C C . ALA A 1 88 ? 14.319 -5.969 -14.872 1.00 85.50 88 ALA A C 1
ATOM 653 O O . ALA A 1 88 ? 13.327 -6.587 -14.482 1.00 85.50 88 ALA A O 1
ATOM 654 N N . PRO A 1 89 ? 15.448 -6.594 -15.241 1.00 79.69 89 PRO A N 1
ATOM 655 C CA . PRO A 1 89 ? 15.536 -8.054 -15.339 1.00 79.69 89 PRO A CA 1
ATOM 656 C C . PRO A 1 89 ? 15.370 -8.734 -13.972 1.00 79.69 89 PRO A C 1
ATOM 658 O O . PRO A 1 89 ? 14.621 -9.695 -13.827 1.00 79.69 89 PRO A O 1
ATOM 661 N N . GLU A 1 90 ? 15.982 -8.161 -12.933 1.00 84.75 90 GLU A N 1
ATOM 662 C CA . GLU A 1 90 ? 15.974 -8.695 -11.569 1.00 84.75 90 GLU A CA 1
ATOM 663 C C . GLU A 1 90 ? 15.440 -7.639 -10.585 1.00 84.75 90 GLU A C 1
ATOM 665 O O . GLU A 1 90 ? 16.219 -6.863 -10.020 1.00 84.75 90 GLU A O 1
ATOM 670 N N . PRO A 1 91 ? 14.112 -7.539 -10.389 1.00 91.56 91 PRO A N 1
ATOM 671 C CA . PRO A 1 91 ? 13.571 -6.717 -9.313 1.00 91.56 91 PRO A CA 1
ATOM 672 C C . PRO A 1 91 ? 14.000 -7.269 -7.947 1.00 91.56 91 PRO A C 1
ATOM 674 O O . PRO A 1 91 ? 14.131 -8.477 -7.760 1.00 91.56 91 PRO A O 1
ATOM 677 N N . HIS A 1 92 ? 14.226 -6.376 -6.984 1.00 91.56 92 HIS A N 1
ATOM 678 C CA . HIS A 1 92 ? 14.724 -6.761 -5.657 1.00 91.56 92 HIS A CA 1
ATOM 679 C C . HIS A 1 92 ? 13.607 -7.059 -4.653 1.00 91.56 92 HIS A C 1
ATOM 681 O O . HIS A 1 92 ? 13.770 -7.914 -3.784 1.00 91.56 92 HIS A O 1
ATOM 687 N N . ASP A 1 93 ? 12.503 -6.327 -4.755 1.00 95.94 93 ASP A N 1
ATOM 688 C CA . ASP A 1 93 ? 11.363 -6.355 -3.848 1.00 95.94 93 ASP A CA 1
ATOM 689 C C . ASP A 1 93 ? 10.078 -5.901 -4.559 1.00 95.94 93 ASP A C 1
ATOM 691 O O . ASP A 1 93 ? 10.099 -5.387 -5.685 1.00 95.94 93 ASP A O 1
ATOM 695 N N . VAL A 1 94 ? 8.942 -6.116 -3.892 1.00 97.06 94 VAL A N 1
ATOM 696 C CA . VAL A 1 94 ? 7.644 -5.561 -4.286 1.00 97.06 94 VAL A CA 1
ATOM 697 C C . VAL A 1 94 ? 7.348 -4.325 -3.447 1.00 97.06 94 VAL A C 1
ATOM 699 O O . VAL A 1 94 ? 6.993 -4.400 -2.273 1.00 97.06 94 VAL A O 1
ATOM 702 N N . ASP A 1 95 ? 7.476 -3.178 -4.094 1.00 96.81 95 ASP A N 1
ATOM 703 C CA . ASP A 1 95 ? 7.105 -1.864 -3.589 1.00 96.81 95 ASP A CA 1
ATOM 704 C C . ASP A 1 95 ? 5.576 -1.681 -3.663 1.00 96.81 95 ASP A C 1
ATOM 706 O O . ASP A 1 95 ? 5.012 -1.576 -4.760 1.00 96.81 95 ASP A O 1
ATOM 710 N N . VAL A 1 96 ? 4.884 -1.632 -2.518 1.00 97.56 96 VAL A N 1
ATOM 711 C CA . VAL A 1 96 ? 3.412 -1.649 -2.471 1.00 97.56 96 VAL A CA 1
ATOM 712 C C . VAL A 1 96 ? 2.813 -0.629 -1.501 1.00 97.56 96 VAL A C 1
ATOM 714 O O . VAL A 1 96 ? 3.346 -0.351 -0.437 1.00 97.56 96 VAL A O 1
ATOM 717 N N . THR A 1 97 ? 1.655 -0.060 -1.837 1.00 98.06 97 THR A N 1
ATOM 718 C CA . THR A 1 97 ? 0.811 0.716 -0.917 1.00 98.06 97 THR A CA 1
ATOM 719 C C . THR A 1 97 ? -0.597 0.139 -0.869 1.00 98.06 97 THR A C 1
ATOM 721 O O . THR A 1 97 ? -1.296 0.105 -1.880 1.00 98.06 97 THR A O 1
ATOM 724 N N . TYR A 1 98 ? -1.045 -0.255 0.318 1.00 97.62 98 TYR A N 1
ATOM 725 C CA . TYR A 1 98 ? -2.412 -0.691 0.575 1.00 97.62 98 TYR A CA 1
ATOM 726 C C . TYR A 1 98 ? -3.310 0.502 0.879 1.00 97.62 98 TYR A C 1
ATOM 728 O O . TYR A 1 98 ? -3.072 1.254 1.825 1.00 97.62 98 TYR A O 1
ATOM 736 N N . LEU A 1 99 ? -4.363 0.675 0.089 1.00 96.75 99 LEU A N 1
ATOM 737 C CA . LEU A 1 99 ? -5.401 1.657 0.352 1.00 96.75 99 LEU A CA 1
ATOM 738 C C . LEU A 1 99 ? -6.526 0.960 1.109 1.00 96.75 99 LEU A C 1
ATOM 740 O O . LEU A 1 99 ? -7.057 -0.063 0.674 1.00 96.75 99 LEU A O 1
ATOM 744 N N . ILE A 1 100 ? -6.860 1.516 2.268 1.00 95.50 100 ILE A N 1
ATOM 745 C CA . ILE A 1 100 ? -7.802 0.919 3.207 1.00 95.50 100 ILE A CA 1
ATOM 746 C C . ILE A 1 100 ? -8.990 1.857 3.343 1.00 95.50 100 ILE A C 1
ATOM 748 O O . ILE A 1 100 ? -8.832 3.022 3.724 1.00 9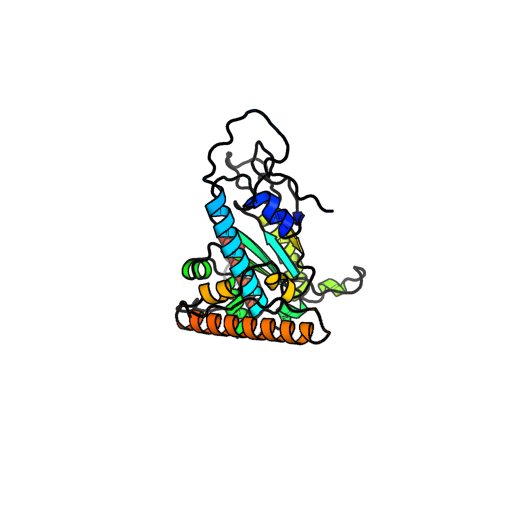5.50 100 ILE A O 1
ATOM 752 N N . ALA A 1 101 ? -10.188 1.342 3.068 1.00 93.75 101 ALA A N 1
ATOM 753 C CA . ALA A 1 101 ? -11.419 2.104 3.214 1.00 93.75 101 ALA A CA 1
ATOM 754 C C . ALA A 1 101 ? -11.498 2.740 4.610 1.00 93.75 101 ALA A C 1
ATOM 756 O O . ALA A 1 101 ? -11.265 2.077 5.622 1.00 93.75 101 ALA A O 1
ATOM 757 N N . ALA A 1 102 ? -11.876 4.020 4.664 1.00 93.12 102 ALA A N 1
ATOM 758 C CA . ALA A 1 102 ? -11.966 4.808 5.895 1.00 93.12 102 ALA A CA 1
ATOM 759 C C . ALA A 1 102 ? -12.616 4.051 7.062 1.00 93.12 102 ALA A C 1
ATOM 761 O O . ALA A 1 102 ? -12.045 3.971 8.141 1.00 93.12 102 ALA A O 1
ATOM 762 N N . GLY A 1 103 ? -13.794 3.462 6.826 1.00 91.75 103 GLY A N 1
ATOM 763 C CA . GLY A 1 103 ? -14.530 2.741 7.861 1.00 91.75 103 GLY A CA 1
ATOM 764 C C . GLY A 1 103 ? -13.808 1.489 8.360 1.00 91.75 103 GLY A C 1
ATOM 765 O O . GLY A 1 103 ? -13.910 1.178 9.539 1.00 91.75 103 GLY A O 1
ATOM 766 N N . THR A 1 104 ? -13.077 0.786 7.493 1.00 93.56 104 THR A N 1
ATOM 767 C CA . THR A 1 104 ? -12.265 -0.379 7.878 1.00 93.56 104 THR A CA 1
ATOM 768 C C . THR A 1 104 ? -11.093 0.059 8.745 1.00 93.56 104 THR A C 1
ATOM 770 O O . THR A 1 104 ? -10.914 -0.458 9.842 1.00 93.56 104 THR A O 1
ATOM 773 N N . PHE A 1 105 ? -10.360 1.080 8.301 1.00 94.81 105 PHE A N 1
ATOM 774 C CA . PHE A 1 105 ? -9.197 1.596 9.016 1.00 94.81 105 PHE A CA 1
ATOM 775 C C . PHE A 1 105 ? -9.553 2.216 10.379 1.00 94.81 105 PHE A C 1
ATOM 777 O O . PHE A 1 105 ? -8.858 2.004 11.367 1.00 94.81 105 PHE A O 1
ATOM 784 N N . ASP A 1 106 ? -10.663 2.955 10.456 1.00 93.94 106 ASP A N 1
ATOM 785 C CA . ASP A 1 106 ? -11.094 3.641 11.683 1.00 93.94 106 ASP A CA 1
ATOM 786 C C . ASP A 1 106 ? -11.574 2.682 12.782 1.00 93.94 106 ASP A C 1
ATOM 788 O O . ASP A 1 106 ? -11.680 3.083 13.940 1.00 93.94 106 ASP A O 1
ATOM 792 N N . ARG A 1 107 ? -11.883 1.427 12.434 1.00 94.50 107 ARG A N 1
ATOM 793 C CA . ARG A 1 107 ? -12.310 0.392 13.386 1.00 94.50 107 ARG A CA 1
ATOM 794 C C . ARG A 1 107 ? -11.162 -0.465 13.914 1.00 94.50 107 ARG A C 1
ATOM 796 O O . ARG A 1 107 ? -11.418 -1.312 14.766 1.00 94.50 107 ARG A O 1
ATOM 803 N N . LEU A 1 108 ? -9.937 -0.278 13.419 1.00 94.06 108 LEU A N 1
ATOM 804 C CA . LEU A 1 108 ? -8.800 -1.089 13.845 1.00 94.06 108 LEU A CA 1
ATOM 805 C C . LEU A 1 108 ? -8.528 -0.889 15.338 1.00 94.06 108 LEU A C 1
ATOM 807 O O . LEU A 1 108 ? -8.339 0.234 15.810 1.00 94.06 108 LEU A O 1
ATOM 811 N N . GLY A 1 109 ? -8.491 -1.997 16.078 1.00 93.81 109 GLY A N 1
ATOM 812 C CA . GLY A 1 109 ? -8.043 -1.999 17.465 1.00 93.81 109 GLY A CA 1
ATOM 813 C C . GLY A 1 109 ? -6.520 -1.827 17.570 1.00 93.81 109 GLY A C 1
ATOM 814 O O . GLY A 1 109 ? -5.809 -2.062 16.591 1.00 93.81 109 GLY A O 1
ATOM 815 N N . PRO A 1 110 ? -5.978 -1.497 18.757 1.00 90.44 110 PRO A N 1
ATOM 816 C CA . PRO A 1 110 ? -4.538 -1.281 18.938 1.00 90.44 110 PRO A CA 1
ATOM 817 C C . PRO A 1 110 ? -3.669 -2.462 18.481 1.00 90.44 110 PRO A C 1
ATOM 819 O O . PRO A 1 110 ? -2.619 -2.258 17.883 1.00 90.44 110 PRO A O 1
ATOM 822 N N . GLY A 1 111 ? -4.130 -3.700 18.707 1.00 89.44 111 GLY A N 1
ATOM 823 C CA . GLY A 1 111 ? -3.439 -4.904 18.235 1.00 89.44 111 GLY A CA 1
ATOM 824 C C . GLY A 1 111 ? -3.342 -4.977 16.709 1.00 89.44 111 GLY A C 1
ATOM 825 O O . GLY A 1 111 ? -2.268 -5.264 16.192 1.00 89.44 111 GLY A O 1
ATOM 826 N N . GLN A 1 112 ? -4.423 -4.629 16.003 1.00 92.50 112 GLN A N 1
ATOM 827 C CA . GLN A 1 112 ? -4.459 -4.618 14.536 1.00 92.50 112 GLN A CA 1
ATOM 828 C C . GLN A 1 112 ? -3.641 -3.470 13.951 1.00 92.50 112 GLN A C 1
ATOM 830 O O . GLN A 1 112 ? -2.971 -3.645 12.940 1.00 92.50 112 GLN A O 1
ATOM 835 N N . VAL A 1 113 ? -3.656 -2.296 14.591 1.00 93.50 113 VAL A N 1
ATOM 836 C CA . VAL A 1 113 ? -2.797 -1.171 14.194 1.00 93.50 113 VAL A CA 1
ATOM 837 C C . VAL A 1 113 ? -1.328 -1.561 14.321 1.00 93.50 113 VAL A C 1
ATOM 839 O O . VAL A 1 113 ? -0.546 -1.316 13.404 1.00 93.50 113 VAL A O 1
ATOM 842 N N . ALA A 1 114 ? -0.956 -2.201 15.430 1.00 90.94 114 ALA A N 1
ATOM 843 C CA . ALA A 1 114 ? 0.407 -2.649 15.639 1.00 90.94 114 ALA A CA 1
ATOM 844 C C . ALA A 1 114 ? 0.795 -3.749 14.636 1.00 90.94 114 ALA A C 1
ATOM 846 O O . ALA A 1 114 ? 1.874 -3.679 14.056 1.00 90.94 114 ALA A O 1
ATOM 847 N N . ALA A 1 115 ? -0.081 -4.726 14.388 1.00 91.69 115 ALA A N 1
ATOM 848 C CA . ALA A 1 115 ? 0.161 -5.786 13.413 1.00 91.69 115 ALA A CA 1
ATOM 849 C C . ALA A 1 115 ? 0.298 -5.236 11.984 1.00 91.69 115 ALA A C 1
ATOM 851 O O . ALA A 1 115 ? 1.225 -5.610 11.275 1.00 91.69 115 ALA A O 1
ATOM 852 N N . LEU A 1 116 ? -0.556 -4.288 11.581 1.00 94.75 116 LEU A N 1
ATOM 853 C CA . LEU A 1 116 ? -0.426 -3.584 10.304 1.00 94.75 116 LEU A CA 1
ATOM 854 C C . LEU A 1 116 ? 0.884 -2.788 10.221 1.00 94.75 116 LEU A C 1
ATOM 856 O O . LEU A 1 116 ? 1.458 -2.655 9.143 1.00 94.75 116 LEU A O 1
ATOM 860 N N . TYR A 1 117 ? 1.359 -2.234 11.338 1.00 93.56 117 TYR A N 1
ATOM 861 C CA . TYR A 1 117 ? 2.634 -1.520 11.385 1.00 93.56 117 TYR A CA 1
ATOM 862 C C . TYR A 1 117 ? 3.816 -2.447 11.115 1.00 93.56 117 TYR A C 1
ATOM 864 O O . TYR A 1 117 ? 4.655 -2.112 10.285 1.00 93.56 117 TYR A O 1
ATOM 872 N N . ASP A 1 118 ? 3.827 -3.631 11.719 1.00 92.44 118 ASP A N 1
ATOM 873 C CA . ASP A 1 118 ? 4.833 -4.658 11.439 1.00 92.44 118 ASP A CA 1
ATOM 874 C C . ASP A 1 118 ? 4.729 -5.172 9.996 1.00 92.44 118 ASP A C 1
ATOM 876 O O . ASP A 1 118 ? 5.720 -5.207 9.279 1.00 92.44 118 ASP A O 1
ATOM 880 N N . LEU A 1 119 ? 3.512 -5.464 9.523 1.00 95.12 119 LEU A N 1
ATOM 881 C CA . LEU A 1 119 ? 3.229 -5.871 8.138 1.00 95.12 119 LEU A CA 1
ATOM 882 C C . LEU A 1 119 ? 3.465 -4.762 7.107 1.00 95.12 119 LEU A C 1
ATOM 884 O O . LEU A 1 119 ? 3.266 -4.951 5.917 1.00 95.12 119 LEU A O 1
ATOM 888 N N . THR A 1 120 ? 3.819 -3.560 7.534 1.00 95.69 120 THR A N 1
ATOM 889 C CA . THR A 1 120 ? 4.288 -2.529 6.611 1.00 95.69 120 THR A CA 1
ATOM 890 C C . THR A 1 120 ? 5.752 -2.221 6.851 1.00 95.69 120 THR A C 1
ATOM 892 O O . THR A 1 120 ? 6.319 -1.425 6.123 1.00 95.69 120 THR A O 1
ATOM 895 N N . ASP A 1 121 ? 6.405 -2.805 7.847 1.00 92.56 121 ASP A N 1
ATOM 896 C CA . ASP A 1 121 ? 7.821 -2.609 8.109 1.00 92.56 121 ASP A CA 1
ATOM 897 C C . ASP A 1 121 ? 8.667 -3.546 7.237 1.00 92.56 121 ASP A C 1
ATOM 899 O O . ASP A 1 121 ? 8.503 -4.765 7.252 1.00 92.56 121 ASP A O 1
ATOM 903 N N . LYS A 1 122 ? 9.572 -2.963 6.445 1.00 92.25 122 LYS A N 1
ATOM 904 C CA . LYS A 1 122 ? 10.402 -3.713 5.497 1.00 92.25 122 LYS A CA 1
ATOM 905 C C . LYS A 1 122 ? 11.314 -4.716 6.201 1.00 92.25 122 LYS A C 1
ATOM 907 O O . LYS A 1 122 ? 11.448 -5.843 5.729 1.00 92.25 122 LYS A O 1
ATOM 912 N N . ASP A 1 123 ? 11.929 -4.327 7.315 1.00 91.50 123 ASP A N 1
ATOM 913 C CA . ASP A 1 123 ? 12.859 -5.198 8.036 1.00 91.50 123 ASP A CA 1
ATOM 914 C C . ASP A 1 123 ? 12.106 -6.368 8.675 1.00 91.50 123 ASP A C 1
ATOM 916 O O . ASP A 1 123 ? 12.570 -7.510 8.621 1.00 91.50 123 ASP A O 1
ATOM 920 N N . TRP A 1 124 ? 10.903 -6.108 9.196 1.00 92.56 124 TRP A N 1
ATOM 921 C CA . TRP A 1 124 ? 9.992 -7.154 9.649 1.00 92.56 124 TRP A CA 1
ATOM 922 C C . TRP A 1 124 ? 9.628 -8.117 8.510 1.00 92.56 124 TRP A C 1
ATOM 924 O O . TRP A 1 124 ? 9.773 -9.330 8.662 1.00 92.56 124 TRP A O 1
ATOM 934 N N . CYS A 1 125 ? 9.234 -7.605 7.339 1.00 94.00 125 CYS A N 1
ATOM 935 C CA . CYS A 1 125 ? 8.894 -8.442 6.184 1.00 94.00 125 CYS A CA 1
ATOM 936 C C . CYS A 1 125 ? 10.070 -9.336 5.765 1.00 94.00 125 CYS A C 1
ATOM 938 O O . CYS A 1 125 ? 9.901 -10.549 5.619 1.00 94.00 125 CYS A O 1
ATOM 940 N N . VAL A 1 126 ? 11.277 -8.769 5.661 1.00 92.25 126 VAL A N 1
ATOM 941 C CA . VAL A 1 126 ? 12.499 -9.510 5.314 1.00 92.25 126 VAL A CA 1
ATOM 942 C C . VAL A 1 126 ? 12.817 -10.579 6.360 1.00 92.25 126 VAL A C 1
ATOM 944 O O . VAL A 1 126 ? 13.134 -11.713 6.000 1.00 92.25 126 VAL A O 1
ATOM 947 N N . HIS A 1 127 ? 12.690 -10.260 7.651 1.00 91.62 127 HIS A N 1
ATOM 948 C CA . HIS A 1 127 ? 12.887 -11.224 8.736 1.00 91.62 127 HIS A CA 1
ATOM 949 C C . HIS A 1 127 ? 11.927 -12.420 8.641 1.00 91.62 127 HIS A C 1
ATOM 951 O O . HIS A 1 127 ? 12.291 -13.541 8.995 1.00 91.62 127 HIS A O 1
ATOM 957 N N . HIS A 1 128 ? 10.724 -12.190 8.115 1.00 90.75 128 HIS A N 1
ATOM 958 C CA . HIS A 1 128 ? 9.704 -13.207 7.876 1.00 90.75 128 HIS A CA 1
ATOM 959 C C . HIS A 1 128 ? 9.722 -13.785 6.449 1.00 90.75 128 HIS A C 1
ATOM 961 O O . HIS A 1 128 ? 8.771 -14.452 6.045 1.00 90.75 128 HIS A O 1
ATOM 967 N N . GLY A 1 129 ? 10.815 -13.590 5.701 1.00 91.69 129 GLY A N 1
ATOM 968 C CA . GLY A 1 129 ? 11.027 -14.221 4.396 1.00 91.69 129 GLY A CA 1
ATOM 969 C C . GLY A 1 129 ? 10.183 -13.631 3.266 1.00 91.69 129 GLY A C 1
ATOM 970 O O . GLY A 1 129 ? 9.841 -14.350 2.330 1.00 91.69 129 GLY A O 1
ATOM 971 N N . MET A 1 130 ? 9.820 -12.350 3.360 1.00 95.06 130 MET A N 1
ATOM 972 C CA . MET A 1 130 ? 9.064 -11.624 2.338 1.00 95.06 130 MET A CA 1
ATOM 973 C C . MET A 1 130 ? 9.828 -10.371 1.896 1.00 95.06 130 MET A C 1
ATOM 975 O O . MET A 1 130 ? 10.093 -9.473 2.695 1.00 95.06 130 MET A O 1
ATOM 979 N N . ARG A 1 131 ? 10.143 -10.267 0.605 1.00 96.88 131 ARG A N 1
ATOM 980 C CA . ARG A 1 131 ? 10.778 -9.096 -0.018 1.00 96.88 131 ARG A CA 1
ATOM 981 C C . ARG A 1 131 ? 9.714 -8.088 -0.450 1.00 96.88 131 ARG A C 1
ATOM 983 O O . ARG A 1 131 ? 9.507 -7.834 -1.635 1.00 96.88 131 ARG A O 1
ATOM 990 N N . VAL A 1 132 ? 9.009 -7.526 0.527 1.00 97.38 132 VAL A N 1
ATOM 991 C CA . VAL A 1 132 ? 7.931 -6.556 0.302 1.00 97.38 132 VAL A CA 1
ATOM 992 C C . VAL A 1 132 ? 8.246 -5.264 1.058 1.00 97.38 132 VAL A C 1
ATOM 994 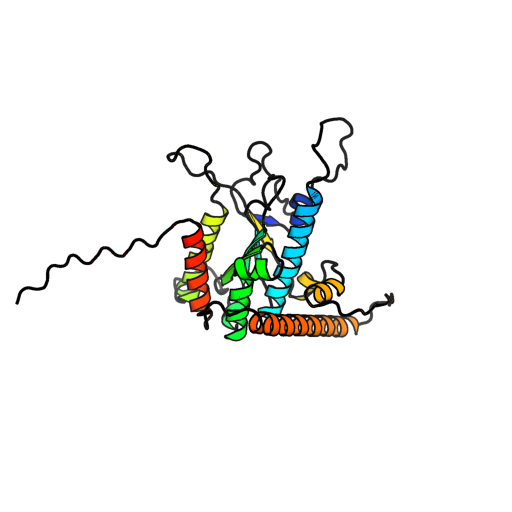O O . VAL A 1 132 ? 8.471 -5.290 2.265 1.00 97.38 132 VAL A O 1
ATOM 997 N N . ASP A 1 133 ? 8.252 -4.131 0.353 1.00 96.00 133 ASP A N 1
ATOM 998 C CA . ASP A 1 133 ? 8.318 -2.791 0.948 1.00 96.00 133 ASP A CA 1
ATOM 999 C C . ASP A 1 133 ? 6.910 -2.186 0.904 1.00 96.00 133 ASP A C 1
ATOM 1001 O O . ASP A 1 133 ? 6.474 -1.585 -0.084 1.00 96.00 133 ASP A O 1
ATOM 1005 N N . ALA A 1 134 ? 6.142 -2.466 1.957 1.00 96.38 134 ALA A N 1
ATOM 1006 C CA . ALA A 1 134 ? 4.720 -2.168 2.019 1.00 96.38 134 ALA A CA 1
ATOM 1007 C C . ALA A 1 134 ? 4.420 -0.896 2.802 1.00 96.38 134 ALA A C 1
ATOM 1009 O O . ALA A 1 134 ? 4.919 -0.697 3.896 1.00 96.38 134 ALA A O 1
ATOM 1010 N N . TYR A 1 135 ? 3.490 -0.086 2.318 1.00 96.75 135 TYR A N 1
ATOM 1011 C CA . TYR A 1 135 ? 2.913 1.055 3.025 1.00 96.75 135 TYR A CA 1
ATOM 1012 C C . TYR A 1 135 ? 1.404 0.868 3.149 1.00 96.75 135 TYR A C 1
ATOM 1014 O O . TYR A 1 135 ? 0.801 0.110 2.388 1.00 96.75 135 TYR A O 1
ATOM 1022 N N . ALA A 1 136 ? 0.760 1.592 4.063 1.00 96.75 136 ALA A N 1
ATOM 1023 C CA . ALA A 1 136 ? -0.698 1.634 4.107 1.00 96.75 136 ALA A CA 1
ATOM 1024 C C . ALA A 1 136 ? -1.228 3.057 4.281 1.00 96.75 136 ALA A C 1
ATOM 1026 O O . ALA A 1 136 ? -0.698 3.855 5.057 1.00 96.75 136 ALA A O 1
ATOM 1027 N N . ILE A 1 137 ? -2.303 3.360 3.555 1.00 96.00 137 ILE A N 1
ATOM 1028 C CA . ILE A 1 137 ? -2.973 4.656 3.560 1.00 96.00 137 ILE A CA 1
ATOM 1029 C C . ILE A 1 137 ? -4.452 4.450 3.847 1.00 96.00 137 ILE A C 1
ATOM 1031 O O . ILE A 1 137 ? -5.162 3.719 3.155 1.00 96.00 137 ILE A O 1
ATOM 1035 N N . ARG A 1 138 ? -4.939 5.189 4.840 1.00 95.62 138 ARG A N 1
ATOM 1036 C CA . ARG A 1 138 ? -6.364 5.373 5.080 1.00 95.62 138 ARG A CA 1
ATOM 1037 C C . ARG A 1 138 ? -6.984 6.209 3.963 1.00 95.62 138 ARG A C 1
ATOM 1039 O O . ARG A 1 138 ? -6.586 7.354 3.746 1.00 95.62 138 ARG A O 1
ATOM 1046 N N . GLU A 1 139 ? -8.036 5.711 3.338 1.00 94.12 139 GLU A N 1
ATOM 1047 C CA . GLU A 1 139 ? -8.788 6.446 2.324 1.00 94.12 139 GLU A CA 1
ATOM 1048 C C . GLU A 1 139 ? -9.668 7.560 2.913 1.00 94.12 139 GLU A C 1
ATOM 1050 O O . GLU A 1 139 ? -10.096 7.492 4.074 1.00 94.12 139 GLU A O 1
ATOM 1055 N N . PRO A 1 140 ? -9.991 8.606 2.128 1.00 91.69 140 PRO A N 1
ATOM 1056 C CA . PRO A 1 140 ? -10.991 9.581 2.536 1.00 91.69 140 PRO A CA 1
ATOM 1057 C C . PRO A 1 140 ? -12.343 8.886 2.729 1.00 91.69 140 PRO A C 1
ATOM 1059 O O . PRO A 1 140 ? -12.718 7.997 1.964 1.00 91.69 140 PRO A O 1
ATOM 1062 N N . ALA A 1 141 ? -13.087 9.287 3.763 1.00 87.69 141 ALA A N 1
ATOM 1063 C CA . ALA A 1 141 ? -14.411 8.723 3.997 1.00 87.69 141 ALA A CA 1
ATOM 1064 C C . ALA A 1 141 ? -15.331 9.030 2.803 1.00 87.69 141 ALA A C 1
ATOM 1066 O O . ALA A 1 141 ? -15.377 10.189 2.373 1.00 87.69 141 ALA A O 1
ATOM 1067 N N . PRO A 1 142 ? -16.075 8.039 2.275 1.00 77.19 142 PRO A N 1
ATOM 1068 C CA . PRO A 1 142 ? -17.038 8.294 1.217 1.00 77.19 142 PRO A CA 1
ATOM 1069 C C . PRO A 1 142 ? -18.093 9.266 1.751 1.00 77.19 142 PRO A C 1
ATOM 1071 O O . PRO A 1 142 ? -18.744 9.007 2.763 1.00 77.19 142 PRO A O 1
ATOM 1074 N N . ARG A 1 143 ? -18.239 10.422 1.103 1.00 69.00 143 ARG A N 1
ATOM 1075 C CA . ARG A 1 143 ? -19.295 11.390 1.412 1.00 69.00 143 ARG A CA 1
ATOM 1076 C C . ARG A 1 143 ? -20.061 11.732 0.146 1.00 69.00 143 ARG A C 1
ATOM 1078 O O . ARG A 1 143 ? -19.484 11.843 -0.934 1.00 69.00 143 ARG A O 1
ATOM 1085 N N . GLY A 1 144 ? -21.376 11.868 0.303 1.00 56.34 144 GLY A N 1
ATOM 1086 C CA . GLY A 1 144 ? -22.295 12.181 -0.781 1.00 56.34 144 GLY A CA 1
ATOM 1087 C C . GLY A 1 144 ? -21.982 13.543 -1.386 1.00 56.34 144 GLY A C 1
ATOM 1088 O O . GLY A 1 144 ? -22.146 14.567 -0.736 1.00 56.34 144 GLY A O 1
ATOM 1089 N N . THR A 1 145 ? -21.582 13.527 -2.657 1.00 54.81 145 THR A N 1
ATOM 1090 C CA . THR A 1 145 ? -21.353 14.675 -3.548 1.00 54.81 145 THR A CA 1
ATOM 1091 C C . THR A 1 145 ? -20.248 15.665 -3.148 1.00 54.81 145 THR A C 1
ATOM 1093 O O . THR A 1 145 ? -20.109 16.100 -2.013 1.00 54.81 145 THR A O 1
ATOM 1096 N N . TRP A 1 146 ? -19.490 16.107 -4.154 1.00 57.84 146 TRP A N 1
ATOM 1097 C CA . TRP A 1 146 ? -18.390 17.086 -4.074 1.00 57.84 146 TRP A CA 1
ATOM 1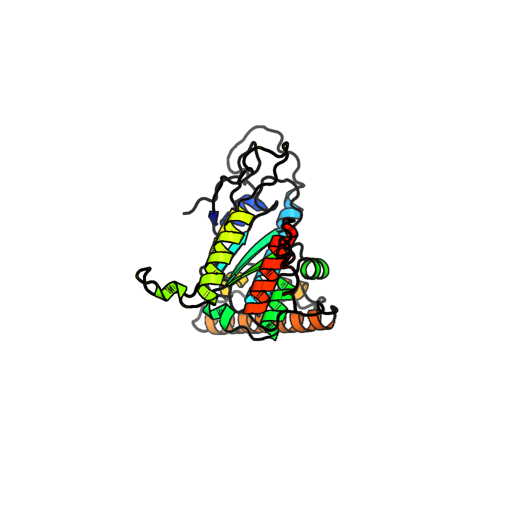098 C C . TRP A 1 146 ? -18.845 18.521 -3.707 1.00 57.84 146 TRP A C 1
ATOM 1100 O O . TRP A 1 146 ? -18.077 19.477 -3.789 1.00 57.84 146 TRP A O 1
ATOM 1110 N N . ARG A 1 147 ? -20.124 18.705 -3.352 1.00 54.41 147 ARG A N 1
ATOM 1111 C CA . ARG A 1 147 ? -20.762 20.010 -3.145 1.00 54.41 147 ARG A CA 1
ATOM 1112 C C . ARG A 1 147 ? -20.775 20.377 -1.660 1.00 54.41 147 ARG A C 1
ATOM 1114 O O . ARG A 1 147 ? -21.794 20.253 -0.998 1.00 54.41 147 ARG A O 1
ATOM 1121 N N . GLY A 1 148 ? -19.650 20.869 -1.146 1.00 56.66 148 GLY A N 1
ATOM 1122 C CA . GLY A 1 148 ? -19.615 21.553 0.152 1.00 56.66 148 GLY A CA 1
ATOM 1123 C C . GLY A 1 148 ? -18.223 21.619 0.770 1.00 56.66 148 GLY A C 1
ATOM 1124 O O . GLY A 1 148 ? -17.415 20.727 0.570 1.00 56.66 148 GLY A O 1
ATOM 1125 N N . ARG A 1 149 ? -17.923 22.653 1.564 1.00 58.91 149 ARG A N 1
ATOM 1126 C CA . ARG A 1 149 ? -16.674 22.710 2.359 1.00 58.91 149 ARG A CA 1
ATOM 1127 C C . ARG A 1 149 ? -16.613 21.621 3.444 1.00 58.91 149 ARG A C 1
ATOM 1129 O O . ARG A 1 149 ? -15.537 21.329 3.963 1.00 58.91 149 ARG A O 1
ATOM 1136 N N . ASP A 1 150 ? -17.742 20.981 3.736 1.00 63.16 150 ASP A N 1
ATOM 1137 C CA . ASP A 1 150 ? -17.901 20.035 4.840 1.00 63.16 150 ASP A CA 1
ATOM 1138 C C . ASP A 1 150 ? -17.170 18.703 4.620 1.00 63.16 150 ASP A C 1
ATOM 1140 O O . ASP A 1 150 ? -16.848 18.012 5.590 1.00 63.16 150 ASP A O 1
ATOM 1144 N N . PHE A 1 151 ? -16.831 18.332 3.376 1.00 64.69 151 PHE A N 1
ATOM 1145 C CA . PHE A 1 151 ? -16.076 17.093 3.133 1.00 64.69 151 PHE A CA 1
ATOM 1146 C C . PHE A 1 151 ? -14.629 17.172 3.650 1.00 64.69 151 PHE A C 1
ATOM 1148 O O . PHE A 1 151 ? -14.073 16.151 4.047 1.00 64.69 151 PHE A O 1
ATOM 1155 N N . LEU A 1 152 ? -14.050 18.377 3.741 1.00 69.44 152 LEU A N 1
ATOM 1156 C CA . LEU A 1 152 ? -12.738 18.626 4.355 1.00 69.44 152 LEU A CA 1
ATOM 1157 C C . LEU A 1 152 ? -12.837 19.022 5.838 1.00 69.44 152 LEU A C 1
ATOM 1159 O O . LEU A 1 152 ? -11.815 19.298 6.463 1.00 69.44 152 LEU A O 1
ATOM 1163 N N . ALA A 1 153 ? -14.032 19.057 6.437 1.00 73.25 153 ALA A N 1
ATOM 1164 C CA . ALA A 1 153 ? -14.166 19.436 7.845 1.00 73.25 153 ALA A CA 1
ATOM 1165 C C . ALA A 1 153 ? -13.478 18.421 8.777 1.00 73.25 153 ALA A C 1
ATOM 1167 O O . ALA A 1 153 ? -12.829 18.798 9.754 1.00 73.25 153 ALA A O 1
ATOM 1168 N N . ALA A 1 154 ? -13.555 17.127 8.447 1.00 83.62 154 ALA A N 1
ATOM 1169 C CA . ALA A 1 154 ? -12.891 16.084 9.217 1.00 83.62 154 ALA A CA 1
ATOM 1170 C C . ALA A 1 154 ? -11.375 16.101 8.963 1.00 83.62 154 ALA A C 1
ATOM 1172 O O . ALA A 1 154 ? -10.914 15.927 7.833 1.00 83.62 154 ALA A O 1
ATOM 1173 N N . ARG A 1 155 ? -10.586 16.267 10.033 1.00 86.62 155 ARG A N 1
ATOM 1174 C CA . ARG A 1 155 ? -9.115 16.243 9.976 1.00 86.62 155 ARG A CA 1
ATOM 1175 C C . ARG A 1 155 ? -8.580 14.987 9.278 1.00 86.62 155 ARG A C 1
ATOM 1177 O O . ARG A 1 155 ? -7.821 15.131 8.328 1.00 86.62 155 ARG A O 1
ATOM 1184 N N . ALA A 1 156 ? -9.046 13.803 9.679 1.00 87.25 156 ALA A N 1
ATOM 1185 C CA . ALA A 1 156 ? -8.599 12.531 9.107 1.00 87.25 156 ALA A CA 1
ATOM 1186 C C . ALA A 1 156 ? -8.842 12.439 7.590 1.00 87.25 156 ALA A C 1
ATOM 1188 O O . ALA A 1 156 ? -8.019 11.910 6.859 1.00 87.25 156 ALA A O 1
ATOM 1189 N N . THR A 1 157 ? -9.944 13.007 7.085 1.00 88.44 157 THR A N 1
ATOM 1190 C CA . THR A 1 157 ? -10.227 13.034 5.640 1.00 88.44 157 THR A CA 1
ATOM 1191 C C . THR A 1 157 ? -9.286 13.975 4.888 1.00 88.44 157 THR A C 1
ATOM 1193 O O . THR A 1 157 ? -8.807 13.621 3.814 1.00 88.44 157 THR A O 1
ATOM 1196 N N . ARG A 1 158 ? -8.967 15.150 5.452 1.00 88.25 158 ARG A N 1
ATOM 1197 C CA . ARG A 1 158 ? -7.945 16.045 4.877 1.00 88.25 158 ARG A CA 1
ATOM 1198 C C . ARG A 1 158 ? -6.578 15.375 4.827 1.00 88.25 158 ARG A C 1
ATOM 1200 O O . ARG A 1 158 ? -5.892 15.484 3.819 1.00 88.25 158 ARG A O 1
ATOM 1207 N N . GLU A 1 159 ? -6.202 14.694 5.905 1.00 90.19 159 GLU A N 1
ATOM 1208 C CA . GLU A 1 159 ? -4.947 13.944 5.987 1.00 90.19 159 GLU A CA 1
ATOM 1209 C C . GLU A 1 159 ? -4.895 12.837 4.934 1.00 90.19 159 GLU A C 1
ATOM 1211 O O . GLU A 1 159 ? -3.937 12.816 4.170 1.00 90.19 159 GLU A O 1
ATOM 1216 N N . SER A 1 160 ? -5.968 12.056 4.763 1.00 92.25 160 SER A N 1
ATOM 1217 C CA . SER A 1 160 ? -6.076 11.071 3.679 1.00 92.25 160 SER A CA 1
ATOM 1218 C C . SER A 1 160 ? -5.851 11.674 2.286 1.00 92.25 160 SER A C 1
ATOM 1220 O O . SER A 1 160 ? -5.132 11.091 1.483 1.00 92.25 160 SER A O 1
ATOM 1222 N N . PHE A 1 161 ? -6.420 12.846 1.974 1.00 92.00 161 PHE A N 1
ATOM 1223 C CA . PHE A 1 161 ? -6.170 13.503 0.680 1.00 92.00 161 PHE A CA 1
ATOM 1224 C C . PHE A 1 161 ? -4.718 13.966 0.521 1.00 92.00 161 PHE A C 1
ATOM 1226 O O . PHE A 1 161 ? -4.148 13.817 -0.559 1.00 92.00 161 PHE A O 1
ATOM 1233 N N . MET A 1 162 ? -4.120 14.515 1.584 1.00 92.12 162 MET A N 1
ATOM 1234 C CA . MET A 1 162 ? -2.708 14.903 1.573 1.00 92.12 162 MET A CA 1
ATOM 1235 C C . MET A 1 162 ? -1.801 13.687 1.376 1.00 92.12 162 MET A C 1
ATOM 1237 O O . MET A 1 162 ? -0.865 13.760 0.586 1.00 92.12 162 MET A O 1
ATOM 1241 N N . ASP A 1 163 ? -2.090 12.576 2.055 1.00 93.00 163 ASP A N 1
ATOM 1242 C CA . ASP A 1 163 ? -1.324 11.338 1.929 1.00 93.00 163 ASP A CA 1
ATOM 1243 C C . ASP A 1 163 ? -1.463 10.743 0.531 1.00 93.00 163 ASP A C 1
ATOM 1245 O O . ASP A 1 163 ? -0.452 10.458 -0.099 1.00 93.00 163 ASP A O 1
ATOM 1249 N N . LEU A 1 164 ? -2.677 10.651 -0.016 1.00 94.88 164 LEU A N 1
ATOM 1250 C CA . LEU A 1 164 ? -2.876 10.158 -1.381 1.00 94.88 164 LEU A CA 1
ATOM 1251 C C . LEU A 1 164 ? -2.106 10.987 -2.415 1.00 94.88 164 LEU A C 1
ATOM 1253 O O . LEU A 1 164 ? -1.446 10.406 -3.268 1.00 94.88 164 LEU A O 1
ATOM 1257 N N . GLY A 1 165 ? -2.160 12.321 -2.333 1.00 94.56 165 GLY A N 1
ATOM 1258 C CA . GLY A 1 165 ? -1.413 13.192 -3.246 1.00 94.56 165 GLY A CA 1
ATOM 1259 C C . GLY A 1 165 ? 0.103 13.087 -3.065 1.00 94.56 165 GLY A C 1
ATOM 1260 O O . GLY A 1 165 ? 0.842 13.067 -4.044 1.00 94.56 165 GLY A O 1
ATOM 1261 N N . MET A 1 166 ? 0.571 12.978 -1.818 1.00 93.69 166 MET A N 1
ATOM 1262 C CA . MET A 1 166 ? 1.989 12.780 -1.522 1.00 93.69 166 MET A CA 1
ATOM 1263 C C . MET A 1 166 ? 2.489 11.459 -2.111 1.00 93.69 166 MET A C 1
ATOM 1265 O O . MET A 1 166 ? 3.464 11.465 -2.850 1.00 93.69 166 MET A O 1
ATOM 1269 N N . TYR A 1 167 ? 1.827 10.339 -1.814 1.00 94.31 167 TYR A N 1
ATOM 1270 C CA . TYR A 1 167 ? 2.238 9.025 -2.309 1.00 94.31 167 TYR A CA 1
ATOM 1271 C C . TYR A 1 167 ? 2.133 8.921 -3.832 1.00 94.31 167 TYR A C 1
ATOM 1273 O O . TYR A 1 167 ? 3.018 8.341 -4.446 1.00 94.31 167 TYR A O 1
ATOM 1281 N N . ASP A 1 168 ? 1.108 9.510 -4.453 1.00 94.44 168 ASP A N 1
ATOM 1282 C CA . ASP A 1 168 ? 0.979 9.567 -5.915 1.00 94.44 168 ASP A CA 1
ATOM 1283 C C . ASP A 1 168 ? 2.200 10.244 -6.568 1.00 94.44 168 ASP A C 1
ATOM 1285 O O . ASP A 1 168 ? 2.753 9.724 -7.539 1.00 94.44 168 ASP A O 1
ATOM 1289 N N . GLU A 1 169 ? 2.690 11.342 -5.981 1.00 92.06 169 GLU A N 1
ATOM 1290 C CA . GLU A 1 169 ? 3.908 12.016 -6.443 1.00 92.06 169 GLU A CA 1
ATOM 1291 C C . GLU A 1 169 ? 5.166 11.162 -6.222 1.00 92.06 169 GLU A C 1
ATOM 1293 O O . GLU A 1 169 ? 6.030 11.099 -7.098 1.00 92.06 169 GLU A O 1
ATOM 1298 N N . VAL A 1 170 ? 5.269 10.467 -5.082 1.00 90.00 170 VAL A N 1
ATOM 1299 C CA . VAL A 1 170 ? 6.397 9.562 -4.804 1.00 90.00 170 VAL A CA 1
ATOM 1300 C C . VAL A 1 170 ? 6.436 8.402 -5.796 1.00 90.00 170 VAL A C 1
ATOM 1302 O O . VAL A 1 170 ? 7.496 8.094 -6.345 1.00 90.00 170 VAL A O 1
ATOM 1305 N N . TRP A 1 171 ? 5.294 7.772 -6.061 1.00 91.75 171 TRP A N 1
ATOM 1306 C CA . TRP A 1 171 ? 5.224 6.612 -6.943 1.00 91.75 171 TRP A CA 1
ATOM 1307 C C . TRP A 1 171 ? 5.558 6.955 -8.391 1.00 91.75 171 TRP A C 1
ATOM 1309 O O . TRP A 1 171 ? 6.226 6.160 -9.061 1.00 91.75 171 TRP A O 1
ATOM 1319 N N . GLN A 1 172 ? 5.186 8.156 -8.837 1.00 92.38 172 GLN A N 1
ATOM 1320 C CA . GLN A 1 172 ? 5.511 8.653 -10.172 1.00 92.38 172 GLN A CA 1
ATOM 1321 C C . GLN A 1 172 ? 6.947 9.173 -10.309 1.00 92.38 172 GLN A C 1
ATOM 1323 O O . GLN A 1 172 ? 7.404 9.380 -11.433 1.00 92.38 172 GLN A O 1
ATOM 1328 N N . ALA A 1 173 ? 7.687 9.382 -9.218 1.00 87.88 173 ALA A N 1
ATOM 1329 C CA . ALA A 1 173 ? 9.058 9.874 -9.288 1.00 87.88 173 ALA A CA 1
ATOM 1330 C C . ALA A 1 173 ? 10.025 8.775 -9.763 1.00 87.88 173 ALA A C 1
ATOM 1332 O O . ALA A 1 173 ? 10.261 7.793 -9.057 1.00 87.88 173 ALA A O 1
ATOM 1333 N N . ALA A 1 174 ? 10.649 8.955 -10.931 1.00 81.81 174 ALA A N 1
ATOM 1334 C CA . ALA A 1 174 ? 11.751 8.104 -11.370 1.00 81.81 174 ALA A CA 1
ATOM 1335 C C . ALA A 1 174 ? 13.098 8.646 -10.864 1.00 81.81 174 ALA A C 1
ATOM 1337 O O . ALA A 1 174 ? 13.292 9.852 -10.685 1.00 81.81 174 ALA A O 1
ATOM 1338 N N . ARG A 1 175 ? 14.048 7.739 -10.604 1.00 74.12 175 ARG A N 1
ATOM 1339 C CA . ARG A 1 175 ? 15.413 8.132 -10.237 1.00 74.12 175 ARG A CA 1
ATOM 1340 C C . ARG A 1 175 ? 16.081 8.735 -11.476 1.00 74.12 175 ARG A C 1
ATOM 1342 O O . ARG A 1 175 ? 16.131 8.089 -12.516 1.00 74.12 175 ARG A O 1
ATOM 1349 N N . SER A 1 176 ? 16.596 9.959 -11.371 1.00 65.19 176 SER A N 1
ATOM 1350 C CA . SER A 1 176 ? 17.442 10.534 -12.422 1.00 65.19 176 SER A CA 1
ATOM 1351 C C . SER A 1 176 ? 18.810 9.853 -12.400 1.00 65.19 176 SER A C 1
ATOM 1353 O O . SER A 1 176 ? 19.482 9.874 -11.373 1.00 65.19 176 SER A O 1
ATOM 1355 N N . SER A 1 177 ? 19.251 9.312 -13.533 1.00 55.91 177 SER A N 1
ATOM 1356 C CA . SER A 1 177 ? 20.641 8.882 -13.756 1.00 55.91 177 SER A CA 1
ATOM 1357 C C . SER A 1 177 ? 21.540 10.010 -14.297 1.00 55.91 177 SER A C 1
ATOM 1359 O O . SER A 1 177 ? 22.741 9.817 -14.457 1.00 55.91 177 SER A O 1
ATOM 1361 N N . GLY A 1 178 ? 20.977 11.197 -14.567 1.00 57.00 178 GLY A N 1
ATOM 1362 C CA . GLY A 1 178 ? 21.681 12.358 -15.124 1.00 57.00 178 GLY A CA 1
ATOM 1363 C C . GLY A 1 178 ? 22.053 13.448 -14.103 1.00 57.00 178 GLY A C 1
ATOM 1364 O O . GLY A 1 178 ? 21.545 13.445 -12.978 1.00 57.00 178 GLY A O 1
ATOM 1365 N N . PRO A 1 179 ? 22.924 14.406 -14.489 1.00 52.53 179 PRO A N 1
ATOM 1366 C CA . PRO A 1 179 ? 23.357 15.501 -13.625 1.00 52.53 179 PRO A CA 1
ATOM 1367 C C . PRO A 1 179 ? 22.165 16.317 -13.102 1.00 52.53 179 PRO A C 1
ATOM 1369 O O . PRO A 1 179 ? 21.242 16.663 -13.837 1.00 52.53 179 PRO A O 1
ATOM 1372 N N . SER A 1 180 ? 22.205 16.610 -11.801 1.00 52.47 180 SER A N 1
ATOM 1373 C CA . SER A 1 180 ? 21.177 17.331 -11.044 1.00 52.47 180 SER A CA 1
ATOM 1374 C C . SER A 1 180 ? 20.862 18.695 -11.675 1.00 52.47 180 SER A C 1
ATOM 1376 O O . SER A 1 180 ? 21.617 19.646 -11.487 1.00 52.47 180 SER A O 1
ATOM 1378 N N . GLY A 1 181 ? 19.750 18.813 -12.409 1.00 53.44 181 GLY A N 1
ATOM 1379 C CA . GLY A 1 181 ? 19.321 20.097 -12.984 1.00 53.44 181 GLY A CA 1
ATOM 1380 C C . GLY A 1 181 ? 18.163 20.041 -13.984 1.00 53.44 181 GLY A C 1
ATOM 1381 O O . GLY A 1 181 ? 17.481 21.046 -14.165 1.00 53.44 181 GLY A O 1
ATOM 1382 N N . THR A 1 182 ? 17.894 18.891 -14.608 1.00 55.03 182 THR A N 1
ATOM 1383 C CA . THR A 1 182 ? 16.722 18.696 -15.479 1.00 55.03 182 THR A CA 1
ATOM 1384 C C . THR A 1 182 ? 15.512 18.191 -14.688 1.00 55.03 182 THR A C 1
ATOM 1386 O O . THR A 1 182 ? 15.660 17.627 -13.600 1.00 55.03 182 THR A O 1
ATOM 1389 N N . ALA A 1 183 ? 14.300 18.430 -15.211 1.00 61.66 183 ALA A N 1
ATOM 1390 C CA . ALA A 1 183 ? 13.059 17.918 -14.628 1.00 61.66 183 ALA A CA 1
ATOM 1391 C C . ALA A 1 183 ? 13.212 16.423 -14.302 1.00 61.66 183 ALA A C 1
ATOM 1393 O O . ALA A 1 183 ? 13.691 15.655 -15.138 1.00 61.66 183 ALA A O 1
ATOM 1394 N N . ARG A 1 184 ? 12.849 16.018 -13.076 1.00 66.19 184 ARG A N 1
ATOM 1395 C CA . ARG A 1 184 ? 12.950 14.610 -12.673 1.00 66.19 184 ARG A CA 1
ATOM 1396 C C . ARG A 1 184 ? 12.089 13.770 -13.624 1.00 66.19 184 ARG A C 1
ATOM 1398 O O . ARG A 1 184 ? 10.922 14.127 -13.814 1.00 66.19 184 ARG A O 1
ATOM 1405 N N . PRO A 1 185 ? 12.632 12.696 -14.223 1.00 78.00 185 PRO A N 1
ATOM 1406 C CA . PRO A 1 185 ? 11.837 11.816 -15.057 1.00 78.00 185 PRO A CA 1
ATOM 1407 C C . PRO A 1 185 ? 10.666 11.277 -14.230 1.00 78.00 185 PRO A C 1
ATOM 1409 O O . PRO A 1 185 ? 10.795 11.024 -13.027 1.00 78.00 185 PRO A O 1
ATOM 1412 N N . ARG A 1 186 ? 9.506 11.149 -14.873 1.00 87.81 186 ARG A N 1
ATOM 1413 C CA . ARG A 1 186 ? 8.317 10.540 -14.276 1.00 87.81 186 ARG A CA 1
ATOM 1414 C C . ARG A 1 186 ? 8.121 9.148 -14.855 1.00 87.81 186 ARG A C 1
ATOM 1416 O O . ARG A 1 186 ? 8.457 8.914 -16.011 1.00 87.81 186 ARG A O 1
ATOM 1423 N N . ARG A 1 187 ? 7.545 8.257 -14.059 1.00 91.75 187 ARG A N 1
ATOM 1424 C CA . ARG A 1 187 ? 7.109 6.921 -14.471 1.00 91.75 187 ARG A CA 1
ATOM 1425 C C . ARG A 1 187 ? 5.658 6.688 -14.081 1.00 91.75 187 ARG A C 1
ATOM 1427 O O . ARG A 1 187 ? 5.116 7.397 -13.232 1.00 91.75 187 ARG A O 1
ATOM 1434 N N . GLY A 1 188 ? 5.043 5.695 -14.703 1.00 95.06 188 GLY A N 1
ATOM 1435 C CA . GLY A 1 188 ? 3.776 5.150 -14.247 1.00 95.06 188 GLY A CA 1
ATOM 1436 C C . GLY A 1 188 ? 3.934 4.150 -13.107 1.00 95.06 188 GLY A C 1
ATOM 1437 O O . GLY A 1 188 ? 5.040 3.712 -12.792 1.00 95.06 188 GLY A O 1
ATOM 1438 N N . TYR A 1 189 ? 2.804 3.787 -12.509 1.00 96.62 189 TYR A N 1
ATOM 1439 C CA . TYR A 1 189 ? 2.679 2.697 -11.542 1.00 96.62 189 TYR A CA 1
ATOM 1440 C C . TYR A 1 189 ? 1.293 2.048 -11.665 1.00 96.62 189 TYR A C 1
ATOM 1442 O O . TYR A 1 189 ? 0.401 2.601 -12.321 1.00 96.62 189 TYR A O 1
ATOM 1450 N N . VAL A 1 190 ? 1.105 0.876 -11.059 1.00 97.25 190 VAL A N 1
ATOM 1451 C CA . VAL A 1 190 ? -0.116 0.074 -11.225 1.00 97.25 190 VAL A CA 1
ATOM 1452 C C . VAL A 1 190 ? -1.056 0.260 -10.041 1.00 97.25 190 VAL A C 1
ATOM 1454 O O . VAL A 1 190 ? -0.631 0.193 -8.893 1.00 97.25 190 VAL A O 1
ATOM 1457 N N . GLU A 1 191 ? -2.343 0.480 -10.309 1.00 97.06 191 GLU A N 1
ATOM 1458 C CA . GLU A 1 191 ? -3.421 0.445 -9.318 1.00 97.06 191 GLU A CA 1
ATOM 1459 C C . GLU A 1 191 ? -4.295 -0.788 -9.549 1.00 97.06 191 GLU A C 1
ATOM 1461 O O . GLU A 1 191 ? -4.956 -0.912 -10.576 1.00 97.06 191 GLU A O 1
ATOM 1466 N N . ILE A 1 192 ? -4.356 -1.670 -8.562 1.00 94.62 192 ILE A N 1
ATOM 1467 C CA . ILE A 1 192 ? -5.226 -2.839 -8.572 1.00 94.62 192 ILE A CA 1
ATOM 1468 C C . ILE A 1 192 ? -6.452 -2.539 -7.723 1.00 94.62 192 ILE A C 1
ATOM 1470 O O . ILE A 1 192 ? -6.331 -2.119 -6.569 1.00 94.62 192 ILE A O 1
ATOM 1474 N N . ARG A 1 193 ? -7.640 -2.738 -8.297 1.00 89.50 193 ARG A N 1
ATOM 1475 C CA . ARG A 1 193 ? -8.896 -2.713 -7.542 1.00 89.50 193 ARG A CA 1
ATOM 1476 C C . ARG A 1 193 ? -9.180 -4.106 -7.007 1.00 89.50 193 ARG A C 1
ATOM 1478 O O . ARG A 1 193 ? -9.128 -5.078 -7.754 1.00 89.50 193 ARG A O 1
ATOM 1485 N N . ILE A 1 194 ? -9.462 -4.184 -5.714 1.00 83.00 194 ILE A N 1
ATOM 1486 C CA . ILE A 1 194 ? -9.894 -5.420 -5.070 1.00 83.00 194 ILE A CA 1
ATOM 1487 C C . ILE A 1 194 ? -11.420 -5.314 -4.989 1.00 83.00 194 ILE A C 1
ATOM 1489 O O . ILE A 1 194 ? -11.963 -4.689 -4.081 1.00 83.00 194 ILE A O 1
ATOM 1493 N N . ASP A 1 195 ? -12.094 -5.781 -6.045 1.00 60.47 195 ASP A N 1
ATOM 1494 C CA . ASP A 1 195 ? -13.521 -5.511 -6.300 1.00 60.47 195 ASP A CA 1
ATOM 1495 C C . ASP A 1 195 ? -14.481 -6.338 -5.424 1.00 60.47 195 ASP A C 1
ATOM 1497 O O . ASP A 1 195 ? -15.682 -6.069 -5.380 1.00 60.47 195 ASP A O 1
ATOM 1501 N N . THR A 1 196 ? -13.968 -7.303 -4.672 1.00 48.19 196 THR A N 1
ATOM 1502 C CA . THR A 1 196 ? -14.747 -8.225 -3.842 1.00 48.19 196 THR A CA 1
ATOM 1503 C C . THR A 1 196 ? -13.985 -8.506 -2.550 1.00 48.19 196 THR A C 1
ATOM 1505 O O . THR A 1 196 ? -12.771 -8.325 -2.501 1.00 48.19 196 THR A O 1
ATOM 1508 N N . GLY A 1 197 ? -14.711 -8.824 -1.472 1.00 50.84 197 GLY A N 1
ATOM 1509 C CA . GLY A 1 197 ? -14.184 -8.945 -0.109 1.00 50.84 197 GLY A CA 1
ATOM 1510 C C . GLY A 1 197 ? -13.031 -9.944 0.054 1.00 50.84 197 GLY A C 1
ATOM 1511 O O . GLY A 1 197 ? -12.492 -10.478 -0.910 1.00 50.84 197 GLY A O 1
ATOM 1512 N N . PHE A 1 198 ? -12.646 -10.181 1.309 1.00 49.91 198 PHE A N 1
ATOM 1513 C CA . PHE A 1 198 ? -11.559 -11.082 1.722 1.00 49.91 198 PHE A CA 1
ATOM 1514 C C . PHE A 1 198 ? -11.460 -12.385 0.893 1.00 49.91 198 PHE A C 1
ATOM 1516 O O . PHE A 1 198 ? -10.356 -12.806 0.546 1.00 49.91 198 PHE A O 1
ATOM 1523 N N . ASP A 1 199 ? -12.602 -12.933 0.480 1.00 45.72 199 ASP A N 1
ATOM 1524 C CA . ASP A 1 199 ? -12.751 -14.184 -0.266 1.00 45.72 199 ASP A CA 1
ATOM 1525 C C . ASP A 1 199 ? -12.032 -14.192 -1.621 1.00 45.72 199 ASP A C 1
ATOM 1527 O O . ASP A 1 199 ? -11.386 -15.174 -1.958 1.00 45.72 199 ASP A O 1
ATOM 1531 N N . THR A 1 200 ? -12.007 -13.092 -2.381 1.00 48.34 200 THR A N 1
ATOM 1532 C CA . THR A 1 200 ? -11.342 -13.080 -3.703 1.00 48.34 200 THR A CA 1
ATOM 1533 C C . THR A 1 200 ? -9.820 -13.030 -3.613 1.00 48.34 200 THR A C 1
ATOM 1535 O O . THR A 1 200 ? -9.139 -13.474 -4.529 1.00 48.34 200 THR A O 1
ATOM 1538 N N . VAL A 1 201 ? -9.256 -12.542 -2.505 1.00 51.66 201 VAL A N 1
ATOM 1539 C CA . VAL A 1 201 ? -7.802 -12.617 -2.263 1.00 51.66 201 VAL A CA 1
ATOM 1540 C C . VAL A 1 201 ? -7.384 -14.055 -1.896 1.00 51.66 201 VAL A C 1
ATOM 1542 O O . VAL A 1 201 ? -6.224 -14.441 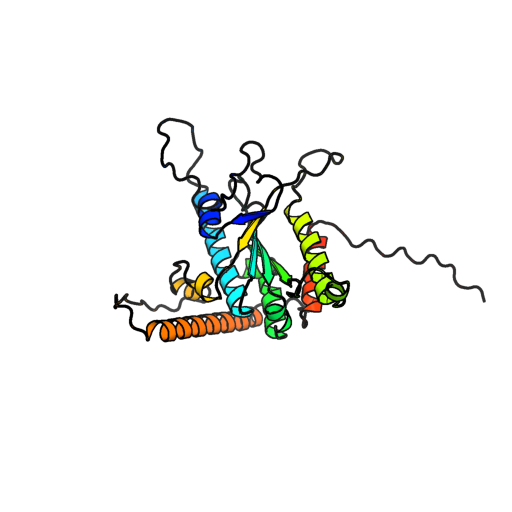-2.085 1.00 51.66 201 VAL A O 1
ATOM 1545 N N . MET A 1 202 ? -8.329 -14.861 -1.403 1.00 51.53 202 MET A N 1
ATOM 1546 C CA . MET A 1 202 ? -8.140 -16.281 -1.091 1.00 51.53 202 MET A CA 1
ATOM 1547 C C . MET A 1 202 ? -8.472 -17.197 -2.285 1.00 51.53 202 MET A C 1
ATOM 1549 O O . MET A 1 202 ? -7.812 -18.218 -2.451 1.00 51.53 202 MET A O 1
ATOM 1553 N N . ASP A 1 203 ? -9.404 -16.799 -3.157 1.00 45.91 203 ASP A N 1
ATOM 1554 C CA . ASP A 1 203 ? -9.903 -17.580 -4.304 1.00 45.91 203 ASP A CA 1
ATOM 1555 C C . ASP A 1 203 ? -8.987 -17.540 -5.551 1.00 45.91 203 ASP A C 1
ATOM 1557 O O . ASP A 1 203 ? -9.249 -18.189 -6.560 1.00 45.91 203 ASP A O 1
ATOM 1561 N N . THR A 1 204 ? -7.849 -16.828 -5.511 1.00 44.81 204 THR A N 1
ATOM 1562 C CA . THR A 1 204 ? -6.872 -16.785 -6.625 1.00 44.81 204 THR A CA 1
ATOM 1563 C C . THR A 1 204 ? -6.069 -18.081 -6.830 1.00 44.81 204 THR A C 1
ATOM 1565 O O . THR A 1 204 ? -4.986 -18.049 -7.411 1.00 44.81 204 THR A O 1
ATOM 1568 N N . GLY A 1 205 ? -6.585 -19.240 -6.409 1.00 36.97 205 GLY A N 1
ATOM 1569 C CA . GLY A 1 205 ? -6.010 -20.540 -6.763 1.00 36.97 205 GLY A CA 1
ATOM 1570 C C . GLY A 1 205 ? -4.648 -20.822 -6.129 1.00 36.97 205 GLY A C 1
ATOM 1571 O O . GLY A 1 205 ? -3.787 -21.423 -6.766 1.00 36.97 205 GLY A O 1
ATOM 1572 N N . ILE A 1 206 ? -4.444 -20.404 -4.878 1.00 39.09 206 ILE A N 1
ATOM 1573 C CA . ILE A 1 206 ? -3.310 -20.868 -4.078 1.00 39.09 206 ILE A CA 1
ATOM 1574 C C . ILE A 1 206 ? -3.822 -21.881 -3.060 1.00 39.09 206 ILE A C 1
ATOM 1576 O O . ILE A 1 206 ? -4.635 -21.547 -2.203 1.00 39.09 206 ILE A O 1
ATOM 1580 N N . ASP A 1 207 ? -3.306 -23.104 -3.167 1.00 37.88 207 ASP A N 1
ATOM 1581 C CA . ASP A 1 207 ? -3.530 -24.209 -2.240 1.00 37.88 207 ASP A CA 1
ATOM 1582 C C . ASP A 1 207 ? -3.496 -23.739 -0.776 1.00 37.88 207 ASP A C 1
ATOM 1584 O O . ASP A 1 207 ? -2.579 -23.021 -0.357 1.00 37.88 207 ASP A O 1
ATOM 1588 N N . ALA A 1 208 ? -4.433 -24.229 0.040 1.00 37.56 208 ALA A N 1
ATOM 1589 C CA . ALA A 1 208 ? -4.444 -24.031 1.495 1.00 37.56 208 ALA A CA 1
ATOM 1590 C C . ALA A 1 208 ? -3.095 -24.406 2.164 1.00 37.56 208 ALA A C 1
ATOM 1592 O O . ALA A 1 208 ? -2.774 -23.934 3.257 1.00 37.56 208 ALA A O 1
ATOM 1593 N N . GLY A 1 209 ? -2.253 -25.182 1.469 1.00 34.28 209 GLY A N 1
ATOM 1594 C CA . GLY A 1 209 ? -0.869 -25.480 1.835 1.00 34.28 209 GLY A CA 1
ATOM 1595 C C . GLY A 1 209 ? 0.069 -24.268 1.959 1.00 34.28 209 GLY A C 1
ATOM 1596 O O . GLY A 1 209 ? 1.080 -24.370 2.649 1.00 34.28 209 GLY A O 1
ATOM 1597 N N . VAL A 1 210 ? -0.242 -23.101 1.384 1.00 38.56 210 VAL A N 1
ATOM 1598 C CA . VAL A 1 210 ? 0.638 -21.915 1.482 1.00 38.56 210 VAL A CA 1
ATOM 1599 C C . VAL A 1 210 ? 0.477 -21.159 2.805 1.00 38.56 210 VAL A C 1
ATOM 1601 O O . VAL A 1 210 ? 1.452 -20.600 3.310 1.00 38.56 210 VAL A O 1
ATOM 1604 N N . VAL A 1 211 ? -0.700 -21.210 3.438 1.00 37.03 211 VAL A N 1
ATOM 1605 C CA . VAL A 1 211 ? -0.864 -20.739 4.829 1.00 37.03 211 VAL A CA 1
ATOM 1606 C C . VAL A 1 211 ? -0.105 -21.669 5.787 1.00 37.03 211 VAL A C 1
ATOM 1608 O O . VAL A 1 211 ? 0.535 -21.199 6.726 1.00 37.03 211 VAL A O 1
ATOM 1611 N N . ALA A 1 212 ? -0.061 -22.973 5.486 1.00 37.88 212 ALA A N 1
ATOM 1612 C CA . ALA A 1 212 ? 0.760 -23.940 6.215 1.00 37.88 212 ALA A CA 1
ATOM 1613 C C . ALA A 1 212 ? 2.277 -23.753 5.995 1.00 37.88 212 ALA A C 1
ATOM 1615 O O . ALA A 1 212 ? 3.054 -24.117 6.871 1.00 37.88 212 ALA A O 1
ATOM 1616 N N . ALA A 1 213 ? 2.704 -23.152 4.877 1.00 40.31 213 ALA A N 1
ATOM 1617 C CA . ALA A 1 213 ? 4.111 -22.854 4.586 1.00 40.31 213 ALA A CA 1
ATOM 1618 C C . ALA A 1 213 ? 4.633 -21.558 5.244 1.00 40.31 213 ALA A C 1
ATOM 1620 O O . ALA A 1 213 ? 5.843 -21.344 5.298 1.00 40.31 213 ALA A O 1
ATOM 1621 N N . ALA A 1 214 ? 3.747 -20.688 5.748 1.00 41.19 214 ALA A N 1
ATOM 1622 C CA . ALA A 1 214 ? 4.129 -19.514 6.542 1.00 41.19 214 ALA A CA 1
ATOM 1623 C C . ALA A 1 214 ? 4.363 -19.852 8.035 1.00 41.19 214 ALA A C 1
ATOM 1625 O O . ALA A 1 214 ? 5.063 -19.120 8.738 1.00 41.19 214 ALA A O 1
ATOM 1626 N N . GLY A 1 215 ? 3.821 -20.975 8.522 1.00 38.69 215 GLY A N 1
ATOM 1627 C CA . GLY A 1 215 ? 4.152 -21.596 9.813 1.00 38.69 215 GLY A CA 1
ATOM 1628 C C . GLY A 1 215 ? 5.109 -22.792 9.652 1.00 38.69 215 GLY A C 1
ATOM 1629 O O . GLY A 1 215 ? 5.334 -23.247 8.533 1.00 38.69 215 GLY A O 1
ATOM 1630 N N . PRO A 1 216 ? 5.714 -23.323 10.735 1.00 33.84 216 PRO A N 1
ATOM 1631 C CA . PRO A 1 216 ? 6.513 -24.541 10.635 1.00 33.84 216 PRO A CA 1
ATOM 1632 C C . PRO A 1 216 ? 5.620 -25.704 10.180 1.00 33.84 216 PRO A C 1
ATOM 1634 O O . PRO A 1 216 ? 4.530 -25.900 10.715 1.00 33.84 216 PRO A O 1
ATOM 1637 N N . ALA A 1 217 ? 6.104 -26.452 9.186 1.00 34.41 217 ALA A N 1
ATOM 1638 C CA . ALA A 1 217 ? 5.393 -27.516 8.485 1.00 34.41 217 ALA A CA 1
ATOM 1639 C C . ALA A 1 217 ? 4.594 -28.445 9.420 1.00 34.41 217 ALA A C 1
ATOM 1641 O O . ALA A 1 217 ? 5.169 -29.239 10.166 1.00 34.41 217 ALA A O 1
ATOM 1642 N N . ALA A 1 218 ? 3.265 -28.397 9.320 1.00 34.09 218 ALA A N 1
ATOM 1643 C CA . ALA A 1 218 ? 2.386 -29.443 9.824 1.00 34.09 218 ALA A CA 1
ATOM 1644 C C . ALA A 1 218 ? 1.921 -30.285 8.629 1.00 34.09 218 ALA A C 1
ATOM 1646 O O . ALA A 1 218 ? 1.163 -29.823 7.779 1.00 34.09 218 ALA A O 1
ATOM 1647 N N . GLY A 1 219 ? 2.443 -31.509 8.534 1.00 30.97 219 GLY A N 1
ATOM 1648 C CA . GLY A 1 219 ? 2.102 -32.459 7.481 1.00 30.97 219 GLY A CA 1
ATOM 1649 C C . GLY A 1 219 ? 0.658 -32.940 7.604 1.00 30.97 219 GLY A C 1
ATOM 1650 O O . GLY A 1 219 ? 0.295 -33.578 8.589 1.00 30.97 219 GLY A O 1
ATOM 1651 N N . GLY A 1 220 ? -0.143 -32.670 6.578 1.00 31.16 220 GLY A N 1
ATOM 1652 C CA . GLY A 1 220 ? -1.481 -33.222 6.409 1.00 31.16 220 GLY A CA 1
ATOM 1653 C C . GLY A 1 220 ? -1.873 -33.159 4.939 1.00 31.16 220 GLY A C 1
ATOM 1654 O O . GLY A 1 220 ? -2.058 -32.081 4.387 1.00 31.16 220 GLY A O 1
ATOM 1655 N N . THR A 1 221 ? -1.942 -34.317 4.289 1.00 29.25 221 THR A N 1
ATOM 1656 C CA . THR A 1 221 ? -2.404 -34.477 2.906 1.00 29.25 221 THR A CA 1
ATOM 1657 C C . THR A 1 221 ? -3.930 -34.389 2.862 1.00 29.25 221 THR A C 1
ATOM 1659 O O . THR A 1 221 ? -4.593 -35.214 3.491 1.00 29.25 221 THR A O 1
ATOM 1662 N N . ALA A 1 222 ? -4.481 -33.428 2.118 1.00 34.66 222 ALA A N 1
ATOM 1663 C CA . ALA A 1 222 ? -5.909 -33.351 1.816 1.00 34.66 222 ALA A CA 1
ATOM 1664 C C . ALA A 1 222 ? -6.189 -33.966 0.434 1.00 34.66 222 ALA A C 1
ATOM 1666 O O . ALA A 1 222 ? -5.564 -33.608 -0.562 1.00 34.66 222 ALA A O 1
ATOM 1667 N N . GLU A 1 223 ? -7.111 -34.924 0.402 1.00 29.98 223 GLU A N 1
ATOM 1668 C CA . GLU A 1 223 ? -7.578 -35.648 -0.779 1.00 29.98 223 GLU A CA 1
ATOM 1669 C C . GLU A 1 223 ? -8.772 -34.889 -1.390 1.00 29.98 223 GLU A C 1
ATOM 1671 O O . GLU A 1 223 ? -9.726 -34.551 -0.688 1.00 29.98 223 GLU A O 1
ATOM 1676 N N . ALA A 1 224 ? -8.712 -34.568 -2.686 1.00 33.38 224 ALA A N 1
ATOM 1677 C CA . ALA A 1 224 ? -9.712 -33.740 -3.359 1.00 33.38 224 ALA A CA 1
ATOM 1678 C C . ALA A 1 224 ? -10.969 -34.548 -3.733 1.00 33.38 224 ALA A C 1
ATOM 1680 O O . ALA A 1 224 ? -10.929 -35.413 -4.610 1.00 33.38 224 ALA A O 1
ATOM 1681 N N . ALA A 1 225 ? -12.105 -34.220 -3.114 1.00 33.38 225 ALA A N 1
ATOM 1682 C CA . ALA A 1 225 ? -13.424 -34.711 -3.503 1.00 33.38 225 ALA A CA 1
ATOM 1683 C C . ALA A 1 225 ? -14.142 -33.684 -4.397 1.00 33.38 225 ALA A C 1
ATOM 1685 O O . ALA A 1 225 ? -14.408 -32.554 -3.991 1.00 33.38 225 ALA A O 1
ATOM 1686 N N . VAL A 1 226 ? -14.490 -34.087 -5.622 1.00 39.09 226 VAL A N 1
ATOM 1687 C CA . VAL A 1 226 ? -15.301 -33.292 -6.558 1.00 39.09 226 VAL A CA 1
ATOM 1688 C C . VAL A 1 226 ? -16.784 -33.570 -6.290 1.00 39.09 226 VAL A C 1
ATOM 1690 O O . VAL A 1 226 ? -17.283 -34.644 -6.620 1.00 39.09 226 VAL A O 1
ATOM 1693 N N . GLY A 1 227 ? -17.492 -32.605 -5.695 1.00 38.25 227 GLY A N 1
ATOM 1694 C CA . GLY A 1 227 ? -18.927 -32.683 -5.386 1.00 38.25 227 GLY A CA 1
ATOM 1695 C C . GLY A 1 227 ? -19.724 -31.481 -5.909 1.00 38.25 227 GLY A C 1
ATOM 1696 O O . GLY A 1 227 ? -19.265 -30.339 -5.853 1.00 38.25 227 GLY A O 1
ATOM 1697 N N . GLN A 1 228 ? -20.924 -31.741 -6.438 1.00 40.16 228 GLN A N 1
ATOM 1698 C CA . GLN A 1 228 ? -21.855 -30.781 -7.058 1.00 40.16 228 GLN A CA 1
ATOM 1699 C C . GLN A 1 228 ? -22.282 -29.634 -6.118 1.00 40.16 228 GLN A C 1
ATOM 1701 O O . GLN A 1 228 ? -22.373 -29.807 -4.907 1.00 40.16 228 GLN A O 1
ATOM 1706 N N . ALA A 1 229 ? -22.524 -28.441 -6.679 1.00 40.41 229 ALA A N 1
ATOM 1707 C CA . ALA A 1 229 ? -22.880 -27.228 -5.937 1.00 40.41 229 ALA A CA 1
ATOM 1708 C C . ALA A 1 229 ? -24.327 -27.243 -5.416 1.00 40.41 229 ALA A C 1
ATOM 1710 O O . ALA A 1 229 ? -25.268 -27.062 -6.186 1.00 40.41 229 ALA A O 1
ATOM 1711 N N . GLY A 1 230 ? -24.480 -27.471 -4.108 1.00 45.56 230 GLY A N 1
ATOM 1712 C CA . GLY A 1 230 ? -25.710 -27.236 -3.350 1.00 45.56 230 GLY A CA 1
ATOM 1713 C C . GLY A 1 230 ? -25.662 -25.907 -2.574 1.00 45.56 230 GLY A C 1
ATOM 1714 O O . GLY A 1 230 ? -24.584 -25.334 -2.421 1.00 45.56 230 GLY A O 1
ATOM 1715 N N . PRO A 1 231 ? -26.809 -25.415 -2.072 1.00 53.91 231 PRO A N 1
ATOM 1716 C CA . PRO A 1 231 ? -26.930 -24.134 -1.363 1.00 53.91 231 PRO A CA 1
ATOM 1717 C C . PRO A 1 231 ? -26.151 -24.040 -0.035 1.00 53.91 231 PRO A C 1
ATOM 1719 O O . PRO A 1 231 ? -25.989 -22.936 0.473 1.00 53.91 231 PRO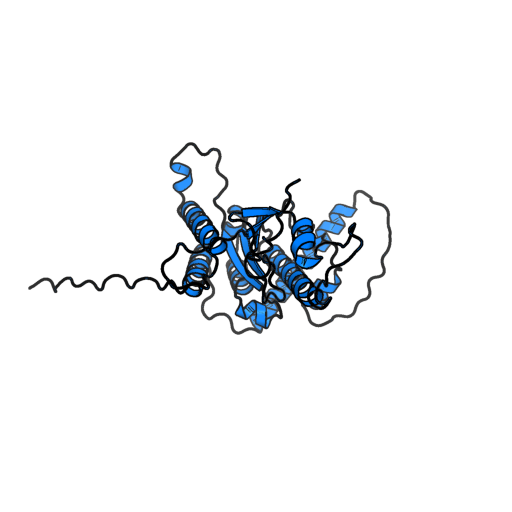 A O 1
ATOM 1722 N N . ASP A 1 232 ? -25.631 -25.154 0.491 1.00 61.12 232 ASP A N 1
ATOM 1723 C CA . ASP A 1 232 ? -24.790 -25.186 1.701 1.00 61.12 232 ASP A CA 1
ATOM 1724 C C . ASP A 1 232 ? -23.323 -24.782 1.453 1.00 61.12 232 ASP A C 1
ATOM 1726 O O . ASP A 1 232 ? -22.600 -24.494 2.404 1.00 61.12 232 ASP A O 1
ATOM 1730 N N . LYS A 1 233 ? -22.875 -24.685 0.191 1.00 63.88 233 LYS A N 1
ATOM 1731 C CA . LYS A 1 233 ? -21.462 -24.409 -0.124 1.00 63.88 233 LYS A CA 1
ATOM 1732 C C . LYS A 1 233 ? -20.960 -23.051 0.357 1.00 63.88 233 LYS A C 1
ATOM 1734 O O . LYS A 1 233 ? -19.833 -22.964 0.819 1.00 63.88 233 LYS A O 1
ATOM 1739 N N . HIS A 1 234 ? -21.791 -22.013 0.301 1.00 66.00 234 HIS A N 1
ATOM 1740 C CA . HIS A 1 234 ? -21.370 -20.678 0.737 1.00 66.00 234 HIS A CA 1
ATOM 1741 C C . HIS A 1 234 ? -21.123 -20.605 2.247 1.00 66.00 234 HIS A C 1
ATOM 1743 O O . HIS A 1 234 ? -20.212 -19.918 2.686 1.00 66.00 234 HIS A O 1
ATOM 1749 N N . ALA A 1 235 ? -21.890 -21.352 3.047 1.00 69.56 235 ALA A N 1
ATOM 1750 C CA . ALA A 1 235 ? -21.681 -21.393 4.492 1.00 69.56 235 ALA A CA 1
ATOM 1751 C C . ALA A 1 235 ? -20.388 -22.143 4.861 1.00 69.56 235 ALA A C 1
ATOM 1753 O O . ALA A 1 235 ? -19.683 -21.740 5.785 1.00 69.56 235 ALA A O 1
ATOM 1754 N N . GLU A 1 236 ? -20.064 -23.214 4.130 1.00 72.69 236 GLU A N 1
ATOM 1755 C CA . GLU A 1 236 ? -18.800 -23.942 4.288 1.00 72.69 236 GLU A CA 1
ATOM 1756 C C . GLU A 1 236 ? -17.598 -23.087 3.843 1.00 72.69 236 GLU A C 1
ATOM 1758 O O . GLU A 1 236 ? -16.596 -23.018 4.555 1.00 72.69 236 GLU A O 1
ATOM 1763 N N . GLU A 1 237 ? -17.715 -22.374 2.716 1.00 72.44 237 GLU A N 1
ATOM 1764 C CA . GLU A 1 237 ? -16.702 -21.431 2.214 1.00 72.44 237 GLU A CA 1
ATOM 1765 C C . GLU A 1 237 ? -16.417 -20.305 3.225 1.00 72.44 237 GLU A C 1
ATOM 1767 O O . GLU A 1 237 ? -15.255 -20.068 3.574 1.00 72.44 237 GLU A O 1
ATOM 1772 N N . ASP A 1 238 ? -17.464 -19.676 3.769 1.00 73.69 238 ASP A N 1
ATOM 1773 C CA . ASP A 1 238 ? -17.349 -18.616 4.778 1.00 73.69 238 ASP A CA 1
ATOM 1774 C C . ASP A 1 238 ? -16.650 -19.112 6.055 1.00 73.69 238 ASP A C 1
ATOM 1776 O O . ASP A 1 238 ? -15.831 -18.404 6.656 1.00 73.69 238 ASP A O 1
ATOM 1780 N N . GLN A 1 239 ? -16.938 -20.348 6.478 1.00 76.81 239 GLN A N 1
ATOM 1781 C CA . GLN A 1 239 ? -16.308 -20.931 7.658 1.00 76.81 239 GLN A CA 1
ATOM 1782 C C . GLN A 1 239 ? -14.818 -21.218 7.431 1.00 76.81 239 GLN A C 1
ATOM 1784 O O . GLN A 1 239 ? -13.995 -20.872 8.282 1.00 76.81 239 GLN A O 1
ATOM 1789 N N . HIS A 1 240 ? -14.449 -21.775 6.277 1.00 74.88 240 HIS A N 1
ATOM 1790 C CA . HIS A 1 240 ? -13.047 -22.014 5.930 1.00 74.88 240 HIS A CA 1
ATOM 1791 C C . HIS A 1 240 ? -12.245 -20.705 5.856 1.00 74.88 240 HIS A C 1
ATOM 1793 O O . HIS A 1 240 ? -11.117 -20.633 6.353 1.00 74.88 240 HIS A O 1
ATOM 1799 N N . ALA A 1 241 ? -12.828 -19.647 5.284 1.00 71.50 241 ALA A N 1
ATOM 1800 C CA . ALA A 1 241 ? -12.206 -18.327 5.233 1.00 71.50 241 ALA A CA 1
ATOM 1801 C C . ALA A 1 241 ? -11.988 -17.743 6.641 1.00 71.50 241 ALA A C 1
ATOM 1803 O O . ALA A 1 241 ? -10.921 -17.192 6.935 1.00 71.50 241 ALA A O 1
ATOM 1804 N N . MET A 1 242 ? -12.968 -17.906 7.533 1.00 76.88 242 MET A N 1
ATOM 1805 C CA . MET A 1 242 ? -12.871 -17.467 8.925 1.00 76.88 242 MET A CA 1
ATOM 1806 C C . MET A 1 242 ? -11.776 -18.219 9.697 1.00 76.88 242 MET A C 1
ATOM 1808 O O . MET A 1 242 ? -10.967 -17.583 10.376 1.00 76.88 242 MET A O 1
ATOM 1812 N N . GLU A 1 243 ? -11.706 -19.545 9.563 1.00 81.31 243 GLU A N 1
ATOM 1813 C CA . GLU A 1 243 ? -10.677 -20.378 10.201 1.00 81.31 243 GLU A CA 1
ATOM 1814 C C . GLU A 1 243 ? -9.269 -20.022 9.695 1.00 81.31 243 GLU A C 1
ATOM 1816 O O . GLU A 1 243 ? -8.336 -19.859 10.489 1.00 81.31 243 GLU A O 1
ATOM 1821 N N . ALA A 1 244 ? -9.112 -19.801 8.386 1.00 76.38 244 ALA A N 1
ATOM 1822 C CA . ALA A 1 244 ? -7.852 -19.348 7.802 1.00 76.38 244 ALA A CA 1
ATOM 1823 C C . ALA A 1 244 ? -7.431 -17.967 8.336 1.00 76.38 244 ALA A C 1
ATOM 1825 O O . ALA A 1 244 ? -6.265 -17.761 8.687 1.00 76.38 244 ALA A O 1
ATOM 1826 N N . ALA A 1 245 ? -8.370 -17.022 8.448 1.00 76.69 245 ALA A N 1
ATOM 1827 C CA . ALA A 1 245 ? -8.099 -15.703 9.013 1.00 76.69 245 ALA A CA 1
ATOM 1828 C C . ALA A 1 245 ? -7.682 -15.786 10.492 1.00 76.69 245 ALA A C 1
ATOM 1830 O O . ALA A 1 245 ? -6.774 -15.070 10.923 1.00 76.69 245 ALA A O 1
ATOM 1831 N N . GLU A 1 246 ? -8.302 -16.667 11.278 1.00 82.75 246 GLU A N 1
ATOM 1832 C CA . GLU A 1 246 ? -7.920 -16.881 12.673 1.00 82.75 246 GLU A CA 1
ATOM 1833 C C . GLU A 1 246 ? -6.520 -17.494 12.802 1.00 82.75 246 GLU A C 1
ATOM 1835 O O . GLU A 1 246 ? -5.722 -17.013 13.616 1.00 82.75 246 GLU A O 1
ATOM 1840 N N . ALA A 1 247 ? -6.186 -18.479 11.964 1.00 81.56 247 ALA A N 1
ATOM 1841 C CA . ALA A 1 247 ? -4.854 -19.079 11.915 1.00 81.56 247 ALA A CA 1
ATOM 1842 C C . ALA A 1 247 ? -3.773 -18.038 11.581 1.00 81.56 247 ALA A C 1
ATOM 1844 O O . ALA A 1 247 ? -2.746 -17.966 12.260 1.00 81.56 247 ALA A O 1
ATOM 1845 N N . VAL A 1 248 ? -4.034 -17.162 10.604 1.00 79.31 248 VAL A N 1
ATOM 1846 C CA . VAL A 1 248 ? -3.144 -16.042 10.260 1.00 79.31 248 VAL A CA 1
ATOM 1847 C C . VAL A 1 248 ? -2.945 -15.104 11.449 1.00 79.31 248 VAL A C 1
ATOM 1849 O O . VAL A 1 248 ? -1.812 -14.762 11.792 1.00 79.31 248 VAL A O 1
ATOM 1852 N N . ARG A 1 249 ? -4.025 -14.716 12.134 1.00 81.50 249 ARG A N 1
ATOM 1853 C CA . ARG A 1 249 ? -3.936 -13.841 13.314 1.00 81.50 249 ARG A CA 1
ATOM 1854 C C . ARG A 1 249 ? -3.183 -14.502 14.464 1.00 81.50 249 ARG A C 1
ATOM 1856 O O . ARG A 1 249 ? -2.460 -13.826 15.195 1.00 81.50 249 ARG A O 1
ATOM 1863 N N . ALA A 1 250 ? -3.357 -15.808 14.662 1.00 84.56 250 ALA A N 1
ATOM 1864 C CA . ALA A 1 250 ? -2.611 -16.566 15.661 1.00 84.56 250 ALA A CA 1
ATOM 1865 C C . ALA A 1 250 ? -1.111 -16.564 15.351 1.00 84.56 250 ALA A C 1
ATOM 1867 O O . ALA A 1 250 ? -0.311 -16.229 16.227 1.00 84.56 250 ALA A O 1
ATOM 1868 N N . TRP A 1 251 ? -0.751 -16.826 14.095 1.00 87.19 251 TRP A N 1
ATOM 1869 C CA . TRP A 1 251 ? 0.628 -16.755 13.630 1.00 87.19 251 TRP A CA 1
ATOM 1870 C C . TRP A 1 251 ? 1.230 -15.353 13.804 1.00 87.19 251 TRP A C 1
ATOM 1872 O O . TRP A 1 251 ? 2.331 -15.235 14.337 1.00 87.19 251 TRP A O 1
ATOM 1882 N N . LEU A 1 252 ? 0.502 -14.283 13.456 1.00 83.81 252 LEU A N 1
ATOM 1883 C CA . LEU A 1 252 ? 0.967 -12.900 13.641 1.00 83.81 252 LEU A CA 1
ATOM 1884 C C . LEU A 1 252 ? 1.258 -12.585 15.112 1.00 83.81 252 LEU A C 1
ATOM 1886 O O . LEU A 1 252 ? 2.284 -11.981 15.429 1.00 83.81 252 LEU A O 1
ATOM 1890 N N . ARG A 1 253 ? 0.392 -13.027 16.034 1.00 85.44 253 ARG A N 1
ATOM 1891 C CA . ARG A 1 253 ? 0.628 -12.862 17.477 1.00 85.44 253 ARG A CA 1
ATOM 1892 C C . ARG A 1 253 ? 1.899 -13.579 17.932 1.00 85.44 253 ARG A C 1
ATOM 1894 O O . ARG A 1 253 ? 2.665 -13.010 18.706 1.00 85.44 253 ARG A O 1
ATOM 1901 N N . GLU A 1 254 ? 2.140 -14.797 17.452 1.00 87.31 254 GLU A N 1
ATOM 1902 C CA . GLU A 1 254 ? 3.345 -15.563 17.788 1.00 87.31 254 GLU A CA 1
ATOM 1903 C C . GLU A 1 254 ? 4.614 -14.956 17.168 1.00 87.31 254 GLU A C 1
ATOM 1905 O O . GLU A 1 254 ? 5.639 -14.832 17.839 1.00 87.31 254 GLU A O 1
ATOM 1910 N N . ALA A 1 255 ? 4.556 -14.543 15.901 1.00 86.19 255 ALA A N 1
ATOM 1911 C CA . ALA A 1 255 ? 5.639 -13.849 15.211 1.00 86.19 255 ALA A CA 1
ATOM 1912 C C . ALA A 1 255 ? 6.066 -12.593 15.985 1.00 86.19 255 ALA A C 1
ATOM 1914 O O . ALA A 1 255 ? 7.245 -12.427 16.300 1.00 86.19 255 ALA A O 1
ATOM 1915 N N . ARG A 1 256 ? 5.092 -11.781 16.407 1.00 83.69 256 ARG A N 1
ATOM 1916 C CA . ARG A 1 256 ? 5.311 -10.601 17.254 1.00 83.69 256 ARG A CA 1
ATOM 1917 C C . ARG A 1 256 ? 5.869 -10.920 18.634 1.00 83.69 256 ARG A C 1
ATOM 1919 O O . ARG A 1 256 ? 6.604 -10.114 19.183 1.00 83.69 256 ARG A O 1
ATOM 1926 N N . ALA A 1 257 ? 5.507 -12.058 19.222 1.00 85.56 257 ALA A N 1
ATOM 1927 C CA . ALA A 1 257 ? 6.046 -12.461 20.518 1.00 85.56 257 ALA A CA 1
ATOM 1928 C C . ALA A 1 257 ? 7.526 -12.876 20.428 1.00 85.56 257 ALA A C 1
ATOM 1930 O O . ALA A 1 257 ? 8.264 -12.728 21.401 1.00 85.56 257 ALA A O 1
ATOM 1931 N N . ARG A 1 258 ? 7.959 -13.398 19.272 1.00 85.12 258 ARG A N 1
ATOM 1932 C CA . ARG A 1 258 ? 9.346 -13.819 19.017 1.00 85.12 258 ARG A CA 1
ATOM 1933 C C . ARG A 1 258 ? 10.245 -12.677 18.555 1.00 85.12 258 ARG A C 1
ATOM 1935 O O . ARG A 1 258 ? 11.428 -12.669 18.886 1.00 85.12 258 ARG A O 1
ATOM 1942 N N . HIS A 1 259 ? 9.702 -11.740 17.787 1.00 81.38 259 HIS A N 1
ATOM 1943 C CA . HIS A 1 259 ? 10.437 -10.577 17.319 1.00 81.38 259 HIS A CA 1
ATOM 1944 C C . HIS A 1 259 ? 10.414 -9.487 18.396 1.00 81.38 259 HIS A C 1
ATOM 1946 O O . HIS A 1 259 ? 9.346 -9.120 18.879 1.00 81.38 259 HIS A O 1
ATOM 1952 N N . ALA A 1 260 ? 11.579 -8.964 18.792 1.00 66.88 260 ALA A N 1
ATOM 1953 C CA . ALA A 1 260 ? 11.616 -7.820 19.699 1.00 66.88 260 ALA A CA 1
ATOM 1954 C C . ALA A 1 260 ? 10.845 -6.669 19.027 1.00 66.88 260 ALA A C 1
ATOM 1956 O O . ALA A 1 260 ? 11.229 -6.268 17.927 1.00 66.88 260 ALA A O 1
ATOM 1957 N N . PRO A 1 261 ? 9.739 -6.180 19.615 1.00 58.66 261 PRO A N 1
ATOM 1958 C CA . PRO A 1 261 ? 8.883 -5.229 18.931 1.00 58.66 261 PRO A CA 1
ATOM 1959 C C . PRO A 1 261 ? 9.681 -3.975 18.588 1.00 58.66 261 PRO A C 1
ATOM 1961 O O . PRO A 1 261 ? 10.519 -3.528 19.378 1.00 58.66 261 PRO A O 1
ATOM 1964 N N . ASN A 1 262 ? 9.379 -3.385 17.429 1.00 62.19 262 ASN A N 1
ATOM 1965 C CA . ASN A 1 262 ? 9.770 -2.012 17.137 1.00 62.19 262 ASN A CA 1
ATOM 1966 C C . ASN A 1 262 ? 9.386 -1.173 18.365 1.00 62.19 262 ASN A C 1
ATOM 1968 O O . ASN A 1 262 ? 8.251 -1.276 18.828 1.00 62.19 262 ASN A O 1
ATOM 1972 N N . THR A 1 263 ? 10.335 -0.455 18.967 1.00 60.81 263 THR A N 1
ATOM 1973 C CA . THR A 1 263 ? 10.283 -0.089 20.399 1.00 60.81 263 THR A CA 1
ATOM 1974 C C . THR A 1 263 ? 9.148 0.860 20.798 1.00 60.81 263 THR A C 1
ATOM 1976 O O . THR A 1 263 ? 9.025 1.185 21.975 1.00 60.81 263 THR A O 1
ATOM 1979 N N . ASP A 1 264 ? 8.314 1.289 19.850 1.00 74.50 264 ASP A N 1
ATOM 1980 C CA . ASP A 1 264 ? 7.110 2.079 20.095 1.00 74.50 264 ASP A CA 1
ATOM 1981 C C . ASP A 1 264 ? 6.154 1.981 18.882 1.00 74.50 264 ASP A C 1
ATOM 1983 O O . ASP A 1 264 ? 6.152 2.870 18.019 1.00 74.50 264 ASP A O 1
ATOM 1987 N N . PRO A 1 265 ? 5.399 0.872 18.706 1.00 79.44 265 PRO A N 1
ATOM 1988 C CA . PRO A 1 265 ? 4.475 0.776 17.589 1.00 79.44 265 PRO A CA 1
ATOM 1989 C C . PRO A 1 265 ? 3.338 1.788 17.792 1.00 79.44 265 PRO A C 1
ATOM 1991 O O . PRO A 1 265 ? 2.896 2.009 18.923 1.00 79.44 265 PRO A O 1
ATOM 1994 N N . PRO A 1 266 ? 2.812 2.392 16.716 1.00 81.12 266 PRO A N 1
ATOM 1995 C CA . PRO A 1 266 ? 1.661 3.271 16.826 1.00 81.12 266 PRO A CA 1
ATOM 1996 C C . PRO A 1 266 ? 0.494 2.515 17.465 1.00 81.12 266 PRO A C 1
ATOM 1998 O O . PRO A 1 266 ? 0.135 1.419 17.040 1.00 81.12 266 PRO A O 1
ATOM 2001 N N . VAL A 1 267 ? -0.111 3.118 18.485 1.00 84.62 267 VAL A N 1
ATOM 2002 C CA . VAL A 1 267 ? -1.256 2.529 19.197 1.00 84.62 267 VAL A CA 1
ATOM 2003 C C . VAL A 1 267 ? -2.597 3.019 18.652 1.00 84.62 267 VAL A C 1
ATOM 2005 O O . VAL A 1 267 ? -3.637 2.443 18.968 1.00 84.62 267 VAL A O 1
ATOM 2008 N N . THR A 1 268 ? -2.582 4.066 17.818 1.00 88.62 268 THR A N 1
ATOM 2009 C CA . THR A 1 268 ? -3.773 4.624 17.170 1.00 88.62 268 THR A CA 1
ATOM 2010 C C . THR A 1 268 ? -3.635 4.674 15.642 1.00 88.62 268 THR A C 1
ATOM 2012 O O . THR A 1 268 ? -2.524 4.819 15.118 1.00 88.62 268 THR A O 1
ATOM 2015 N N . PRO A 1 269 ? -4.758 4.635 14.899 1.00 86.62 269 PRO A N 1
ATOM 2016 C CA . PRO A 1 269 ? -4.769 4.842 13.447 1.00 86.62 269 PRO A CA 1
ATOM 2017 C C . PRO A 1 269 ? -4.119 6.172 12.999 1.00 86.62 269 PRO A C 1
ATOM 2019 O O . PRO A 1 269 ? -3.509 6.265 11.927 1.00 86.62 269 PRO A O 1
ATOM 2022 N N . GLN A 1 270 ? -4.226 7.221 13.820 1.00 86.06 270 GLN A N 1
ATOM 2023 C CA . GLN A 1 270 ? -3.629 8.530 13.549 1.00 86.06 270 GLN A CA 1
ATOM 2024 C C . GLN A 1 270 ? -2.104 8.490 13.686 1.00 86.06 270 GLN A C 1
ATOM 2026 O O . GLN A 1 270 ? -1.394 8.980 12.801 1.00 86.06 270 GLN A O 1
ATOM 2031 N N . ASP A 1 271 ? -1.597 7.866 14.750 1.00 88.00 271 ASP A N 1
ATOM 2032 C CA . ASP A 1 271 ? -0.156 7.708 14.967 1.00 88.00 271 ASP A CA 1
ATOM 2033 C C . ASP A 1 271 ? 0.474 6.845 13.875 1.00 88.00 271 ASP A C 1
ATOM 2035 O O . ASP A 1 271 ? 1.557 7.170 13.380 1.00 88.00 271 ASP A O 1
ATOM 2039 N N . PHE A 1 272 ? -0.244 5.807 13.432 1.00 90.31 272 PHE A N 1
ATOM 2040 C CA . PHE A 1 272 ? 0.155 4.962 12.311 1.00 90.31 272 PHE A CA 1
ATOM 2041 C C . PHE A 1 272 ? 0.358 5.782 11.038 1.00 90.31 272 PHE A C 1
ATOM 2043 O O . PHE A 1 272 ? 1.423 5.736 10.423 1.00 90.31 272 PHE A O 1
ATOM 2050 N N . THR A 1 273 ? -0.634 6.598 10.677 1.00 88.25 273 THR A N 1
ATOM 2051 C CA . THR A 1 273 ? -0.576 7.437 9.471 1.00 88.25 273 THR A CA 1
ATOM 2052 C C . THR A 1 273 ? 0.613 8.401 9.532 1.00 88.25 273 THR A C 1
ATOM 2054 O O . THR A 1 273 ? 1.359 8.569 8.563 1.00 88.25 273 THR A O 1
ATOM 2057 N N . ALA A 1 274 ? 0.848 9.007 10.699 1.00 89.19 274 ALA A N 1
ATOM 2058 C CA . ALA A 1 274 ? 1.988 9.889 10.907 1.00 89.19 274 ALA A CA 1
ATOM 2059 C C . ALA A 1 274 ? 3.334 9.145 10.813 1.00 89.19 274 ALA A C 1
ATOM 2061 O O . ALA A 1 274 ? 4.296 9.702 10.277 1.00 89.19 274 ALA A O 1
ATOM 2062 N N . ALA A 1 275 ? 3.418 7.910 11.317 1.00 90.44 275 ALA A N 1
ATOM 2063 C CA . ALA A 1 275 ? 4.613 7.074 11.236 1.00 90.44 275 ALA A CA 1
ATOM 2064 C C . ALA A 1 275 ? 4.935 6.675 9.788 1.00 90.44 275 ALA A C 1
ATOM 2066 O O . ALA A 1 275 ? 6.057 6.907 9.335 1.00 90.44 275 ALA A O 1
ATOM 2067 N N . GLN A 1 276 ? 3.939 6.210 9.030 1.00 91.88 276 GLN A N 1
ATOM 2068 C CA . GLN A 1 276 ? 4.073 5.889 7.604 1.00 91.88 276 GLN A CA 1
ATOM 2069 C C . GLN A 1 276 ? 4.571 7.095 6.797 1.00 91.88 276 GLN A C 1
ATOM 2071 O O . GLN A 1 276 ? 5.521 6.988 6.021 1.00 91.88 276 GLN A O 1
ATOM 2076 N N . ARG A 1 277 ? 4.000 8.284 7.041 1.00 90.25 277 ARG A N 1
ATOM 2077 C CA . ARG A 1 277 ? 4.439 9.531 6.395 1.00 90.25 277 ARG A CA 1
ATOM 2078 C C . ARG A 1 277 ? 5.901 9.860 6.697 1.00 90.25 277 ARG A C 1
ATOM 2080 O O . ARG A 1 277 ? 6.640 10.259 5.800 1.00 90.25 277 ARG A O 1
ATOM 2087 N N . ARG A 1 278 ? 6.337 9.707 7.952 1.00 89.50 278 ARG A N 1
ATOM 2088 C CA . ARG A 1 278 ? 7.748 9.916 8.315 1.00 89.50 278 ARG A CA 1
ATOM 2089 C C . ARG A 1 278 ? 8.656 8.932 7.587 1.00 89.50 278 ARG A C 1
ATOM 2091 O O . ARG A 1 278 ? 9.713 9.346 7.120 1.00 89.50 278 ARG A O 1
ATOM 2098 N N . ARG A 1 279 ? 8.248 7.667 7.473 1.00 88.19 279 ARG A N 1
ATOM 2099 C CA . ARG A 1 279 ? 9.057 6.630 6.832 1.00 88.19 279 ARG A CA 1
ATOM 2100 C C . ARG A 1 279 ? 9.265 6.897 5.346 1.00 88.19 279 ARG A C 1
ATOM 2102 O O . ARG A 1 279 ? 10.413 6.960 4.917 1.00 88.19 279 ARG A O 1
ATOM 2109 N N . ILE A 1 280 ? 8.192 7.146 4.590 1.00 86.19 280 ILE A N 1
ATOM 2110 C CA . ILE A 1 280 ? 8.316 7.398 3.146 1.00 86.19 280 ILE A CA 1
ATOM 2111 C C . ILE A 1 280 ? 9.139 8.660 2.851 1.00 86.19 280 ILE A C 1
ATOM 2113 O O . ILE A 1 280 ? 9.994 8.655 1.971 1.00 86.19 280 ILE A O 1
ATOM 2117 N N . LEU A 1 281 ? 8.964 9.732 3.634 1.00 85.12 281 LEU A N 1
ATOM 2118 C CA . LEU A 1 281 ? 9.748 10.960 3.463 1.00 85.12 281 LEU A CA 1
ATOM 2119 C C . LEU A 1 281 ? 11.232 10.755 3.800 1.00 85.12 281 LEU A C 1
ATOM 2121 O O . LEU A 1 281 ? 12.097 11.239 3.067 1.00 85.12 281 LEU A O 1
ATOM 2125 N N . SER A 1 282 ? 11.535 10.008 4.866 1.00 83.69 282 SER A N 1
ATOM 2126 C CA . SER A 1 282 ? 12.912 9.645 5.221 1.00 83.69 282 SER A CA 1
ATOM 2127 C C . SER A 1 282 ? 13.575 8.787 4.142 1.00 83.69 282 SER A C 1
ATOM 2129 O O . SER A 1 282 ? 14.724 9.057 3.795 1.00 83.69 282 SER A O 1
ATOM 2131 N N . GLY A 1 283 ? 12.855 7.818 3.564 1.00 79.44 283 GLY A N 1
ATOM 2132 C CA . GLY A 1 283 ? 13.349 6.987 2.457 1.00 79.44 283 GLY A CA 1
ATOM 2133 C C . GLY A 1 283 ? 13.712 7.795 1.206 1.00 79.44 283 GLY A C 1
ATOM 2134 O O . GLY A 1 283 ? 14.640 7.449 0.481 1.00 79.44 283 GLY A O 1
ATOM 2135 N N . LEU A 1 284 ? 13.052 8.937 0.994 1.00 70.75 284 LEU A N 1
ATOM 2136 C CA . LEU A 1 284 ? 13.359 9.876 -0.090 1.00 70.75 284 LEU A CA 1
ATOM 2137 C C . LEU A 1 284 ? 14.501 10.852 0.231 1.00 70.75 284 LEU A C 1
ATOM 2139 O O . LEU A 1 284 ? 14.792 11.743 -0.569 1.00 70.75 284 LEU A O 1
ATOM 2143 N N . GLY A 1 285 ? 15.121 10.740 1.408 1.00 71.06 285 GLY A N 1
ATOM 2144 C CA . GLY A 1 285 ? 16.126 11.690 1.881 1.00 71.06 285 GLY A CA 1
ATOM 2145 C C . GLY A 1 285 ? 15.559 13.079 2.198 1.00 71.06 285 GLY A C 1
ATOM 2146 O O . GLY A 1 285 ? 16.325 14.020 2.417 1.00 71.06 285 GLY A O 1
ATOM 2147 N N . ILE A 1 286 ? 14.231 13.231 2.252 1.00 63.59 286 ILE A N 1
ATOM 2148 C CA . ILE A 1 286 ? 13.566 14.483 2.614 1.00 63.59 286 ILE A CA 1
ATOM 2149 C C . ILE A 1 286 ? 13.569 14.572 4.139 1.00 63.59 286 ILE A C 1
ATOM 2151 O O . ILE A 1 286 ? 12.629 14.168 4.824 1.00 63.59 286 ILE A O 1
ATOM 2155 N N . ARG A 1 287 ? 14.661 15.103 4.697 1.00 58.66 287 ARG A N 1
ATOM 2156 C CA . ARG A 1 287 ? 14.698 15.449 6.120 1.00 58.66 287 ARG A CA 1
ATOM 2157 C C . ARG A 1 287 ? 13.753 16.619 6.355 1.00 58.66 287 ARG A C 1
ATOM 2159 O O . ARG A 1 287 ? 13.754 17.586 5.593 1.00 58.66 287 ARG A O 1
ATOM 2166 N N . ARG A 1 288 ? 12.958 16.547 7.425 1.00 53.84 288 ARG A N 1
ATOM 2167 C CA . ARG A 1 288 ? 12.184 17.699 7.896 1.00 53.84 288 ARG A CA 1
ATOM 2168 C C . ARG A 1 288 ? 13.175 18.851 8.074 1.00 53.84 288 ARG A C 1
ATOM 2170 O O . ARG A 1 288 ? 14.147 18.684 8.809 1.00 53.84 288 ARG A O 1
ATOM 2177 N N . ALA A 1 289 ? 12.959 19.975 7.391 1.00 49.84 289 ALA A N 1
ATOM 2178 C CA . ALA A 1 289 ? 13.709 21.183 7.701 1.00 49.84 289 ALA A CA 1
ATOM 2179 C C . ALA A 1 289 ? 13.529 21.436 9.202 1.00 49.84 289 ALA A C 1
ATOM 2181 O O . ALA A 1 289 ? 12.386 21.474 9.675 1.00 49.84 289 ALA A O 1
ATOM 2182 N N . GLU A 1 290 ? 14.629 21.517 9.957 1.00 44.22 290 GLU A N 1
ATOM 2183 C CA . GLU A 1 290 ? 14.535 21.971 11.340 1.00 44.22 290 GLU A CA 1
ATOM 2184 C C . GLU A 1 290 ? 13.781 23.304 11.312 1.00 44.22 290 GLU A C 1
ATOM 2186 O O . GLU A 1 290 ? 14.083 24.146 10.455 1.00 44.22 290 GLU A O 1
ATOM 2191 N N . PRO A 1 291 ? 12.763 23.497 12.173 1.00 49.47 291 PRO A N 1
ATOM 2192 C CA . PRO A 1 291 ? 12.133 24.801 12.268 1.00 49.47 291 PRO A CA 1
ATOM 2193 C C . PRO A 1 291 ? 13.254 25.822 12.486 1.00 49.47 291 PRO A C 1
ATOM 2195 O O . PRO A 1 291 ? 14.165 25.537 13.272 1.00 49.47 291 PRO A O 1
ATOM 2198 N N . PRO A 1 292 ? 13.245 26.964 11.771 1.00 52.84 292 PRO A N 1
ATOM 2199 C CA . PRO A 1 292 ? 14.290 27.962 11.924 1.00 52.84 292 PRO A CA 1
ATOM 2200 C C . PRO A 1 292 ? 14.436 28.234 13.416 1.00 52.84 292 PRO A C 1
ATOM 2202 O O . PRO A 1 292 ? 13.448 28.557 14.082 1.00 52.84 292 PRO A O 1
ATOM 2205 N N . ARG A 1 293 ? 15.641 28.002 13.956 1.00 56.81 293 ARG A N 1
ATOM 2206 C CA . ARG A 1 293 ? 15.921 28.273 15.367 1.00 56.81 293 ARG A CA 1
ATOM 2207 C C . ARG A 1 293 ? 15.454 29.696 15.614 1.00 56.81 293 ARG A C 1
ATOM 2209 O O . ARG A 1 293 ? 15.925 30.605 14.938 1.00 56.81 293 ARG A O 1
ATOM 2216 N N . SER A 1 294 ? 14.481 29.852 16.508 1.00 57.19 294 SER A N 1
ATOM 2217 C CA . SER A 1 294 ? 13.920 31.147 16.873 1.00 57.19 294 SER A CA 1
ATOM 2218 C C . SER A 1 294 ? 15.056 32.033 17.371 1.00 57.19 294 SER A C 1
ATOM 2220 O O . SER A 1 294 ? 15.410 32.005 18.545 1.00 57.19 294 SER A O 1
ATOM 2222 N N . SER A 1 295 ? 15.633 32.824 16.473 1.00 52.22 295 SER A N 1
ATOM 2223 C CA . SER A 1 295 ? 16.559 33.905 16.776 1.00 52.22 295 SER A CA 1
ATOM 2224 C C . SER A 1 295 ? 15.765 35.136 17.206 1.00 52.22 295 SER A C 1
ATOM 2226 O O . SER A 1 295 ? 16.016 36.242 16.732 1.00 52.22 295 SER A O 1
ATOM 2228 N N . LEU A 1 296 ? 14.748 34.942 18.049 1.00 57.94 296 LEU A N 1
ATOM 2229 C CA . LEU A 1 296 ? 14.170 36.053 18.780 1.00 57.94 296 LEU A CA 1
ATOM 2230 C C . LEU A 1 296 ? 15.169 36.386 19.892 1.00 57.94 296 LEU A C 1
ATOM 2232 O O . LEU A 1 296 ? 15.465 35.507 20.708 1.00 57.94 296 LEU A O 1
ATOM 2236 N N . PRO A 1 297 ? 15.744 37.601 19.902 1.00 60.56 297 PRO A N 1
ATOM 2237 C CA . PRO A 1 297 ? 16.583 38.024 21.009 1.00 60.56 297 PRO A CA 1
ATOM 2238 C C . PRO A 1 297 ? 15.770 37.939 22.309 1.00 60.56 297 PRO A C 1
ATOM 2240 O O . PRO A 1 297 ? 14.551 38.142 22.276 1.00 60.56 297 PRO A O 1
ATOM 2243 N N . PRO A 1 298 ? 16.409 37.618 23.448 1.00 61.38 298 PRO A N 1
ATOM 2244 C CA . PRO A 1 298 ? 15.723 37.614 24.731 1.00 61.38 298 PRO A CA 1
ATOM 2245 C C . PRO A 1 298 ? 15.060 38.977 24.932 1.00 61.38 298 PRO A C 1
ATOM 2247 O O . PRO A 1 298 ? 15.696 40.013 24.729 1.00 61.38 298 PRO A O 1
ATOM 2250 N N . ALA A 1 299 ? 13.771 38.966 25.278 1.00 63.56 299 ALA A N 1
ATOM 2251 C CA . ALA A 1 299 ? 13.054 40.174 25.649 1.00 63.56 299 ALA A CA 1
ATOM 2252 C C . ALA A 1 299 ? 13.830 40.835 26.795 1.00 63.56 299 ALA A C 1
ATOM 2254 O O . ALA A 1 299 ? 13.996 40.233 27.855 1.00 63.56 299 ALA A O 1
ATOM 2255 N N . GLY A 1 300 ? 14.387 42.014 26.519 1.00 67.69 300 GLY A N 1
ATOM 2256 C CA . GLY A 1 300 ? 15.164 42.773 27.487 1.00 67.69 300 GLY A CA 1
ATOM 2257 C C . GLY A 1 300 ? 14.310 43.113 28.702 1.00 67.69 300 GLY A C 1
ATOM 2258 O O . GLY A 1 300 ? 13.183 43.589 28.547 1.00 67.69 300 GLY A O 1
ATOM 2259 N N . SER A 1 301 ? 14.866 42.820 29.875 1.00 61.31 301 SER A N 1
ATOM 2260 C CA . SER A 1 301 ? 14.397 43.258 31.190 1.00 61.31 301 SER A CA 1
ATOM 2261 C C . SER A 1 301 ? 14.678 44.736 31.427 1.00 61.31 301 SER A C 1
ATOM 2263 O O . SER A 1 301 ? 15.732 45.211 30.944 1.00 61.31 301 SER A O 1
#

pLDDT: mean 76.03, std 20.38, range [29.25, 98.06]

Secondary structure (DSSP, 8-state):
---PPPPPTTT--PPSEEEEE-HHHHHIIIII-----S--S------TTSHHHHHHHHHHHHHHHHHHHHHHS--SEEEE-TGGGTT-SS--SEEEEEEE-HHHHHT--HHHHHHHHHTT-HHHHHHTT--EEEEEEE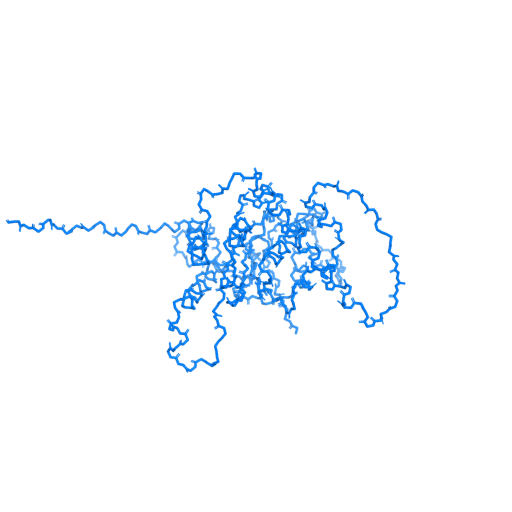PPPP-S-S-SGGGGTSHHHHHHHHHHHHHHHHHHBPPP-S-TTSPPPB-EEEEEE--S-HHHHHTTT--THHHHHHSS----PPP-------TTHHHHHHHHHHHHHHHHHHHHHHHHHHSPPPSS--SSHHHHHHHHHHHHHHHTT-PPPPPPP--PPP---

InterPro domains:
  IPR053860 Protein of unknown function DUF6932 [PF22014] (10-192)

Radius of gyration: 22.2 Å; chains: 1; bounding box: 50×79×67 Å

Sequence (301 aa):
MTHLPWPDPESGLLPPGRHTASLAEMHAVFVAGPSDAGTGAGSDAASGAERPVREELWDEWQRHIRLVAAEIGGISRVWIGGSFTTGAPEPHDVDVTYLIAAGTFDRLGPGQVAALYDLTDKDWCVHHGMRVDAYAIREPAPRGTWRGRDFLAARATRESFMDLGMYDEVWQAARSSGPSGTARPRRGYVEIRIDTGFDTVMDTGIDAGVVAAAGPAAGGTAEAAVGQAGPDKHAEEDQHAMEAAEAVRAWLREARARHAPNTDPPVTPQDFTAAQRRRILSGLGIRRAEPPRSSLPPAGS

Organism: NCBI:txid2908204